Protein AF-A0A8K0UEK8-F1 (afdb_monomer_lite)

Foldseek 3Di:
DVPVVVVVVVVVLVVLVVVLLVVLVVVVVPPDDDDDDDDDPPCPVVVVVVVVVVVVVVVVVVVVLVVLLVVLVVQCVVPPVLPRDLVSLLSLLVQLFRPPHDPVSNLSSQVVVLVSLLSVVLVSNLVNLVVDDLVRVLSVLSVLLSCLLVLVCPRPDNPNQDLSSSVSNLVSNLVSLLSCLVVPVVSCCVRAPPLSLLSSLVSDCPPPCSVVDDPLRSLVVSVCLLQDPPVCPVVNDVSSVSSNLSNLLSDDLVSQQVNLVSVVVVVCVVCVVPDDDDPSVVSSPHSVVSVVVVVVVSVVSVPVVVVVVVVVVD

Structure (mmCIF, N/CA/C/O backbone):
data_AF-A0A8K0UEK8-F1
#
_entry.id   AF-A0A8K0UEK8-F1
#
loop_
_atom_site.group_PDB
_atom_site.id
_atom_site.type_symbol
_atom_site.label_atom_id
_atom_site.label_alt_id
_atom_site.label_comp_id
_atom_site.label_asym_id
_atom_site.label_entity_id
_atom_site.label_seq_id
_atom_site.pdbx_PDB_ins_code
_atom_site.Cartn_x
_atom_site.Cartn_y
_atom_site.Cartn_z
_atom_site.occupancy
_atom_site.B_iso_or_equiv
_atom_site.auth_seq_id
_atom_site.auth_comp_id
_atom_site.auth_asym_id
_atom_site.auth_atom_id
_atom_site.pdbx_PDB_model_num
ATOM 1 N N . MET A 1 1 ? 28.086 9.177 13.152 1.00 50.72 1 MET A N 1
ATOM 2 C CA . MET A 1 1 ? 27.002 10.172 12.987 1.00 50.72 1 MET A CA 1
ATOM 3 C C . MET A 1 1 ? 25.701 9.633 12.329 1.00 50.72 1 MET A C 1
ATOM 5 O O . MET A 1 1 ? 25.143 10.337 11.502 1.00 50.72 1 MET A O 1
ATOM 9 N N . PRO A 1 2 ? 25.141 8.454 12.688 1.00 61.50 2 PRO A N 1
ATOM 10 C CA . PRO A 1 2 ? 23.865 7.985 12.110 1.00 61.50 2 PRO A CA 1
ATOM 11 C C . PRO A 1 2 ? 22.582 8.326 12.909 1.00 61.50 2 PRO A C 1
ATOM 13 O O . PRO A 1 2 ? 21.490 8.154 12.376 1.00 61.50 2 PRO A O 1
ATOM 16 N N . SER A 1 3 ? 22.663 8.796 14.163 1.00 58.84 3 SER A N 1
ATOM 17 C CA . SER A 1 3 ? 21.478 8.987 15.030 1.00 58.84 3 SER A CA 1
ATOM 18 C C . SER A 1 3 ? 20.623 10.206 14.658 1.00 58.84 3 SER A C 1
ATOM 20 O O . SER A 1 3 ? 19.438 10.049 14.391 1.00 58.84 3 SER A O 1
ATOM 22 N N . GLN A 1 4 ? 21.218 11.395 14.510 1.00 60.69 4 GLN A N 1
ATOM 23 C CA . GLN A 1 4 ? 20.484 12.624 14.138 1.00 60.69 4 GLN A CA 1
ATOM 24 C C . GLN A 1 4 ? 19.750 12.525 12.788 1.00 60.69 4 GLN A C 1
ATOM 26 O O . GLN A 1 4 ? 18.710 13.151 12.573 1.00 60.69 4 GLN A O 1
ATOM 31 N N . GLN A 1 5 ? 20.274 11.720 11.862 1.00 55.75 5 GLN A N 1
ATOM 32 C CA . GLN A 1 5 ? 19.640 11.508 10.564 1.00 55.75 5 GLN A CA 1
ATOM 33 C C . GLN A 1 5 ? 18.467 10.524 10.647 1.00 55.75 5 GLN A C 1
ATOM 35 O O . GLN A 1 5 ? 17.599 10.553 9.784 1.00 55.75 5 GLN A O 1
ATOM 40 N N . ARG A 1 6 ? 18.417 9.650 11.659 1.00 57.50 6 ARG A N 1
ATOM 41 C CA . ARG A 1 6 ? 17.282 8.747 11.882 1.00 57.50 6 ARG A CA 1
ATOM 42 C C . ARG A 1 6 ? 16.099 9.497 12.490 1.00 57.50 6 ARG A C 1
ATOM 44 O O . ARG A 1 6 ? 14.977 9.312 12.031 1.00 57.50 6 ARG A O 1
ATOM 51 N N . ASP A 1 7 ? 16.365 10.398 13.429 1.00 63.06 7 ASP A N 1
ATOM 52 C CA . ASP A 1 7 ? 15.319 11.151 14.128 1.00 63.06 7 ASP A CA 1
ATOM 53 C C . ASP A 1 7 ? 14.592 12.128 13.188 1.00 63.06 7 ASP A C 1
ATOM 55 O O . ASP A 1 7 ? 13.368 12.209 13.193 1.00 63.06 7 ASP A O 1
ATOM 59 N N . SER A 1 8 ? 15.318 12.783 12.275 1.00 65.62 8 SER A N 1
ATOM 60 C CA . SER A 1 8 ? 14.700 13.640 11.247 1.00 65.62 8 SER A CA 1
ATOM 61 C C . SER A 1 8 ? 13.854 12.871 10.218 1.00 65.62 8 SER A C 1
ATOM 63 O O . SER A 1 8 ? 12.911 13.435 9.665 1.00 65.62 8 SER A O 1
ATOM 65 N N . ARG A 1 9 ? 14.135 11.579 9.975 1.00 60.03 9 ARG A N 1
ATOM 66 C CA . ARG A 1 9 ? 13.316 10.715 9.095 1.00 60.03 9 ARG A CA 1
ATOM 67 C C . ARG A 1 9 ? 11.974 10.386 9.726 1.00 60.03 9 ARG A C 1
ATOM 69 O O . ARG A 1 9 ? 10.956 10.467 9.049 1.00 60.03 9 ARG A O 1
ATOM 76 N N . ILE A 1 10 ? 11.996 10.011 11.003 1.00 62.19 10 ILE A N 1
ATOM 77 C CA . ILE A 1 10 ? 10.787 9.661 11.751 1.00 62.19 10 ILE A CA 1
ATOM 78 C C . ILE A 1 10 ? 9.858 10.877 11.792 1.00 62.19 10 ILE A C 1
ATOM 80 O O . ILE A 1 10 ? 8.696 10.751 11.430 1.00 62.19 10 ILE A O 1
ATOM 84 N N . LEU A 1 11 ? 10.403 12.068 12.060 1.00 65.44 11 LEU A N 1
ATOM 85 C CA . LEU A 1 11 ? 9.628 13.312 12.099 1.00 65.44 11 LEU A CA 1
ATOM 86 C C . LEU A 1 11 ? 8.955 13.666 10.758 1.00 65.44 11 LEU A C 1
ATOM 88 O O . LEU A 1 11 ? 7.790 14.052 10.742 1.00 65.44 11 LEU A O 1
ATOM 92 N N . ASN A 1 12 ? 9.643 13.502 9.621 1.00 71.38 12 ASN A N 1
ATOM 93 C CA . ASN A 1 12 ? 9.036 13.775 8.309 1.00 71.38 12 ASN A CA 1
ATOM 94 C C . ASN A 1 12 ? 7.928 12.772 7.944 1.00 71.38 12 ASN A C 1
ATOM 96 O O . ASN A 1 12 ? 6.958 13.132 7.281 1.00 71.38 12 ASN A O 1
ATOM 100 N N . LEU A 1 13 ? 8.070 11.512 8.360 1.00 66.94 13 LEU A N 1
ATOM 101 C CA . LEU A 1 13 ? 7.123 10.444 8.034 1.00 66.94 13 LEU A CA 1
ATOM 102 C C . LEU A 1 13 ? 5.905 10.446 8.967 1.00 66.94 13 LEU A C 1
ATOM 104 O O . LEU A 1 13 ? 4.787 10.219 8.510 1.00 66.94 13 LEU A O 1
ATOM 108 N N . GLU A 1 14 ? 6.092 10.783 10.244 1.00 72.62 14 GLU A N 1
ATOM 109 C CA . GLU A 1 14 ? 4.989 11.113 11.152 1.00 72.62 14 GLU A CA 1
ATOM 110 C C . GLU A 1 14 ? 4.191 12.312 10.626 1.00 72.62 14 GLU A C 1
ATOM 112 O O . GLU A 1 14 ? 2.961 12.293 10.664 1.00 72.62 14 GLU A O 1
ATOM 117 N N . GLY A 1 15 ? 4.869 13.307 10.041 1.00 79.38 15 GLY A N 1
ATOM 118 C CA . GLY A 1 15 ? 4.221 14.411 9.334 1.00 79.38 15 GLY A CA 1
ATOM 119 C C . GLY A 1 15 ? 3.349 13.952 8.161 1.00 79.38 15 GLY A C 1
ATOM 120 O O . GLY A 1 15 ? 2.239 14.449 8.004 1.00 79.38 15 GLY A O 1
ATOM 121 N N . LEU A 1 16 ? 3.797 12.965 7.377 1.00 76.50 16 LEU A N 1
ATOM 122 C CA . LEU A 1 16 ? 3.020 12.405 6.262 1.00 76.50 16 LEU A CA 1
ATOM 123 C C . LEU A 1 16 ? 1.775 11.648 6.743 1.00 76.50 16 LEU A C 1
ATOM 125 O O . LEU A 1 16 ? 0.693 11.851 6.200 1.00 76.50 16 LEU A O 1
ATOM 129 N N . LEU A 1 17 ? 1.904 10.811 7.779 1.00 76.62 17 LEU A N 1
ATOM 130 C CA . LEU A 1 17 ? 0.752 10.127 8.381 1.00 76.62 17 LEU A CA 1
ATOM 131 C C . LEU A 1 17 ? -0.240 11.123 8.998 1.00 76.62 17 LEU A C 1
ATOM 133 O O . LEU A 1 17 ? -1.450 10.937 8.890 1.00 76.62 17 LEU A O 1
ATOM 137 N N . THR A 1 18 ? 0.270 12.199 9.598 1.00 80.19 18 THR A N 1
ATOM 138 C CA . THR A 1 18 ? -0.559 13.286 10.133 1.00 80.19 18 THR A CA 1
ATOM 139 C C . THR A 1 18 ? -1.284 14.028 9.010 1.00 80.19 18 THR A C 1
ATOM 141 O O . THR A 1 18 ? -2.484 14.232 9.111 1.00 80.19 18 THR A O 1
ATOM 144 N N . ALA A 1 19 ? -0.617 14.328 7.893 1.00 80.56 19 ALA A N 1
ATOM 145 C CA . ALA A 1 19 ? -1.254 14.968 6.742 1.00 80.56 19 ALA A CA 1
ATOM 146 C C . ALA A 1 19 ? -2.366 14.101 6.124 1.00 80.56 19 ALA A C 1
ATOM 148 O O . ALA A 1 19 ? -3.426 14.613 5.782 1.00 80.56 19 ALA A O 1
ATOM 149 N N . ILE A 1 20 ? -2.167 12.777 6.032 1.00 77.44 20 ILE A N 1
ATOM 150 C CA . ILE A 1 20 ? -3.225 11.848 5.588 1.00 77.44 20 ILE A CA 1
ATOM 151 C C . ILE A 1 20 ? -4.428 11.907 6.535 1.00 77.44 20 ILE A C 1
ATOM 153 O O . ILE A 1 20 ? -5.574 11.867 6.085 1.00 77.44 20 ILE A O 1
ATOM 157 N N . LYS A 1 21 ? -4.172 11.991 7.844 1.00 75.25 21 LYS A N 1
ATOM 158 C CA . LYS A 1 21 ? -5.222 12.105 8.854 1.00 75.25 21 LYS A CA 1
ATOM 159 C C . LYS A 1 21 ? -5.985 13.422 8.721 1.00 75.25 21 LYS A C 1
ATOM 161 O O . LYS A 1 21 ? -7.210 13.386 8.701 1.00 75.25 21 LYS A O 1
ATOM 166 N N . ASP A 1 22 ? -5.282 14.537 8.568 1.00 79.56 22 ASP A N 1
ATOM 167 C CA . ASP A 1 22 ? -5.890 15.858 8.397 1.00 79.56 22 ASP A CA 1
ATOM 168 C C . ASP A 1 22 ? -6.746 15.920 7.116 1.00 79.56 22 ASP A C 1
ATOM 170 O O . ASP A 1 22 ? -7.873 16.417 7.147 1.00 79.56 22 ASP A O 1
ATOM 174 N N . ASP A 1 23 ? -6.268 15.337 6.008 1.00 76.50 23 ASP A N 1
ATOM 175 C CA . ASP A 1 23 ? -7.033 15.195 4.760 1.00 76.50 23 ASP A CA 1
ATOM 176 C C . ASP A 1 23 ? -8.319 14.376 4.976 1.00 76.50 23 ASP A C 1
ATOM 178 O O . ASP A 1 23 ? -9.399 14.758 4.519 1.00 76.50 23 ASP A O 1
ATOM 182 N N . ALA A 1 24 ? -8.222 13.247 5.684 1.00 71.81 24 ALA A N 1
ATOM 183 C CA . ALA A 1 24 ? -9.364 12.382 5.970 1.00 71.81 24 ALA A CA 1
ATOM 184 C C . ALA A 1 24 ? -10.390 13.055 6.894 1.00 71.81 24 ALA A C 1
ATOM 186 O O . ALA A 1 24 ? -11.595 12.929 6.675 1.00 71.81 24 ALA A O 1
ATOM 187 N N . GLU A 1 25 ? -9.930 13.794 7.905 1.00 71.69 25 GLU A N 1
ATOM 188 C CA . GLU A 1 25 ? -10.796 14.598 8.769 1.00 71.69 25 GLU A CA 1
ATOM 189 C C . GLU A 1 25 ? -11.487 15.707 7.960 1.00 71.69 25 GLU A C 1
ATOM 191 O O . GLU A 1 25 ? -12.696 15.898 8.094 1.00 71.69 25 GLU A O 1
ATOM 196 N N . GLY A 1 26 ? -10.774 16.364 7.038 1.00 63.47 26 GLY A N 1
ATOM 197 C CA . GLY A 1 26 ? -11.351 17.343 6.113 1.00 63.47 26 GLY A CA 1
ATOM 198 C C . GLY A 1 26 ? -12.442 16.762 5.206 1.00 63.47 26 GLY A C 1
ATOM 199 O O . GLY A 1 26 ? -13.475 17.400 4.993 1.00 63.47 26 GLY A O 1
ATOM 200 N N . LEU A 1 27 ? -12.256 15.530 4.726 1.00 60.56 27 LEU A N 1
ATOM 201 C CA . LEU A 1 27 ? -13.245 14.809 3.917 1.00 60.56 27 LEU A CA 1
ATOM 202 C C . LEU A 1 27 ? -14.446 14.331 4.752 1.00 60.56 27 LEU A C 1
ATOM 204 O O . LEU A 1 27 ? -15.580 14.379 4.280 1.00 60.56 27 LEU A O 1
ATOM 208 N N . SER A 1 28 ? -14.222 13.931 6.008 1.00 46.62 28 SER A N 1
ATOM 209 C CA . SER A 1 28 ? -15.273 13.464 6.921 1.00 46.62 28 SER A CA 1
ATOM 210 C C . SER A 1 28 ? -16.153 14.591 7.476 1.00 46.62 28 SER A C 1
ATOM 212 O O . SER A 1 28 ? -17.299 14.337 7.850 1.00 46.62 28 SER A O 1
ATOM 214 N N . ILE A 1 29 ? -15.650 15.827 7.561 1.00 48.50 29 ILE A N 1
ATOM 215 C CA . ILE A 1 29 ? -16.382 16.967 8.148 1.00 48.50 29 ILE A CA 1
ATOM 216 C C . ILE A 1 29 ? -17.416 17.562 7.173 1.00 48.50 29 ILE A C 1
ATOM 218 O O . ILE A 1 29 ? -18.344 18.251 7.604 1.00 48.50 29 ILE A O 1
ATOM 222 N N . SER A 1 30 ? -17.338 17.250 5.875 1.00 39.81 30 SER A N 1
ATOM 223 C CA . SER A 1 30 ? -18.255 17.811 4.871 1.00 39.81 30 SER A CA 1
ATOM 224 C C . SER A 1 30 ? -19.707 17.302 4.972 1.00 39.81 30 SER A C 1
ATOM 226 O O . SER A 1 30 ? -20.579 17.904 4.349 1.00 39.81 30 SER A O 1
ATOM 228 N N . ASP A 1 31 ? -20.000 16.282 5.791 1.00 42.22 31 ASP A N 1
ATOM 229 C CA . ASP A 1 31 ? -21.343 15.678 5.903 1.00 42.22 31 ASP A CA 1
ATOM 230 C C . ASP A 1 31 ? -22.101 15.974 7.212 1.00 42.22 31 ASP A C 1
ATOM 232 O O . ASP A 1 31 ? -23.201 15.464 7.431 1.00 42.22 31 ASP A O 1
ATOM 236 N N . THR A 1 32 ? -21.591 16.846 8.093 1.00 42.38 32 THR A N 1
ATOM 237 C CA . THR A 1 32 ? -22.318 17.235 9.324 1.00 42.38 32 THR A CA 1
ATOM 238 C C . THR A 1 32 ? -22.635 18.727 9.382 1.00 42.38 32 THR A C 1
ATOM 240 O O . THR A 1 32 ? -22.181 19.474 10.246 1.00 42.38 32 THR A O 1
ATOM 243 N N . ALA A 1 33 ? -23.502 19.181 8.479 1.00 48.69 33 ALA A N 1
ATOM 244 C CA . ALA A 1 33 ? -24.227 20.431 8.672 1.00 48.69 33 ALA A CA 1
ATOM 245 C C . ALA A 1 33 ? -25.288 20.257 9.776 1.00 48.69 33 ALA A C 1
ATOM 247 O O . ALA A 1 33 ? -26.233 19.491 9.583 1.00 48.69 33 ALA A O 1
ATOM 248 N N . LYS A 1 34 ? -25.131 20.967 10.910 1.00 42.00 34 LYS A N 1
ATOM 249 C CA . LYS A 1 34 ? -26.152 21.432 11.895 1.00 42.00 34 LYS A CA 1
ATOM 250 C C . LYS A 1 34 ? -25.440 21.764 13.217 1.00 42.00 34 LYS A C 1
ATOM 252 O O . LYS A 1 34 ? -24.520 21.069 13.605 1.00 42.00 34 LYS A O 1
ATOM 257 N N . SER A 1 35 ? -25.797 22.757 14.021 1.00 38.59 35 SER A N 1
ATOM 258 C CA . SER A 1 35 ? -26.942 23.659 14.078 1.00 38.59 35 SER A CA 1
ATOM 259 C C . SER A 1 35 ? -26.517 24.811 14.990 1.00 38.59 35 SER A C 1
ATOM 261 O O . SER A 1 35 ? -25.942 24.571 16.052 1.00 38.59 35 SER A O 1
ATOM 263 N N . GLY A 1 36 ? -26.807 26.054 14.608 1.00 50.28 36 GLY A N 1
ATOM 264 C CA . GLY A 1 36 ? -26.661 27.191 15.511 1.00 50.28 36 GLY A CA 1
ATOM 265 C C . GLY A 1 36 ? -27.579 27.031 16.724 1.00 50.28 36 GLY A C 1
ATOM 266 O O . GLY A 1 36 ? -28.741 26.652 16.579 1.00 50.28 36 GLY A O 1
ATOM 267 N N . THR A 1 37 ? -27.067 27.326 17.917 1.00 42.19 37 THR A N 1
ATOM 268 C CA . THR A 1 37 ? -27.897 27.497 19.113 1.00 42.19 37 THR A CA 1
ATOM 269 C C . THR A 1 37 ? -27.516 28.782 19.824 1.00 42.19 37 THR A C 1
ATOM 271 O O . THR A 1 37 ? -26.383 28.966 20.272 1.00 42.19 37 THR A O 1
ATOM 274 N N . THR A 1 38 ? -28.512 29.653 19.897 1.00 45.09 38 THR A N 1
ATOM 275 C CA . THR A 1 38 ? -28.603 30.880 20.675 1.00 45.09 38 THR A CA 1
ATOM 276 C C . THR A 1 38 ? -28.375 30.629 22.167 1.00 45.09 38 THR A C 1
ATOM 278 O O . THR A 1 38 ? -28.761 29.608 22.735 1.00 45.09 38 THR A O 1
ATOM 281 N N . VAL A 1 39 ? -27.691 31.582 22.795 1.00 40.28 39 VAL A N 1
ATOM 282 C CA . VAL A 1 39 ? -27.160 31.511 24.158 1.00 40.28 39 VAL A CA 1
ATOM 283 C C . VAL A 1 39 ? -28.272 31.809 25.170 1.00 40.28 39 VAL A C 1
ATOM 285 O O . VAL A 1 39 ? -28.779 32.925 25.217 1.00 40.28 39 VAL A O 1
ATOM 288 N N . GLY A 1 40 ? -28.639 30.823 25.995 1.00 40.38 40 GLY A N 1
ATOM 289 C CA . GLY A 1 40 ? -29.535 30.984 27.148 1.00 40.38 40 GLY A CA 1
ATOM 290 C C . GLY A 1 40 ? -28.880 30.489 28.443 1.00 40.38 40 GLY A C 1
ATOM 291 O O . GLY A 1 40 ? -28.325 29.385 28.483 1.00 40.38 40 GLY A O 1
ATOM 292 N N . LEU A 1 41 ? -28.933 31.307 29.503 1.00 44.56 41 LEU A N 1
ATOM 293 C CA . LEU A 1 41 ? -28.434 31.020 30.857 1.00 44.56 41 LEU A CA 1
ATOM 294 C C . LEU A 1 41 ? -29.279 29.930 31.555 1.00 44.56 41 LEU A C 1
ATOM 296 O O . LEU A 1 41 ? -30.076 30.192 32.444 1.00 44.56 41 LEU A O 1
ATOM 300 N N . GLY A 1 42 ? -29.103 28.685 31.129 1.00 44.34 42 GLY A N 1
ATOM 301 C CA . GLY A 1 42 ? -29.592 27.471 31.801 1.00 44.34 42 GLY A CA 1
ATOM 302 C C . GLY A 1 42 ? -28.732 26.239 31.482 1.00 44.34 42 GLY A C 1
ATOM 303 O O . GLY A 1 42 ? -29.072 25.111 31.820 1.00 44.34 42 GLY A O 1
ATOM 304 N N . THR A 1 43 ? -27.601 26.444 30.803 1.00 46.62 43 THR A N 1
ATOM 305 C CA . THR A 1 43 ? -26.879 25.430 30.019 1.00 46.62 43 THR A CA 1
ATOM 306 C C . THR A 1 43 ? -25.699 24.776 30.741 1.00 46.62 43 THR A C 1
ATOM 308 O O . THR A 1 43 ? -25.133 23.820 30.218 1.00 46.62 43 THR A O 1
ATOM 311 N N . LEU A 1 44 ? -25.325 25.222 31.944 1.00 44.34 44 LEU A N 1
ATOM 312 C CA . LEU A 1 44 ? -24.156 24.686 32.664 1.00 44.34 44 LEU A CA 1
ATOM 313 C C . LEU A 1 44 ? -24.383 23.275 33.242 1.00 44.34 44 LEU A C 1
ATOM 315 O O . LEU A 1 44 ? -23.500 22.430 33.135 1.00 44.34 44 LEU A O 1
ATOM 319 N N . SER A 1 45 ? -25.579 22.981 33.763 1.00 43.56 45 SER A N 1
ATOM 320 C CA . SER A 1 45 ? -25.942 21.641 34.268 1.00 43.56 45 SER A CA 1
ATOM 321 C C . SER A 1 45 ? -26.209 20.639 33.129 1.00 43.56 45 SER A C 1
ATOM 323 O O . SER A 1 45 ? -25.691 19.521 33.137 1.00 43.56 45 SER A O 1
ATOM 325 N N . GLY A 1 46 ? -26.920 21.072 32.079 1.00 39.09 46 GLY A N 1
ATOM 326 C CA . GLY A 1 46 ? -27.179 20.246 30.893 1.00 39.09 46 GLY A CA 1
ATOM 327 C C . GLY A 1 46 ? -25.909 19.883 30.115 1.00 39.09 46 GLY A C 1
ATOM 328 O O . GLY A 1 46 ? -25.795 18.767 29.615 1.00 39.09 46 GLY A O 1
ATOM 329 N N . ARG A 1 47 ? -24.909 20.779 30.072 1.00 49.16 47 ARG A N 1
ATOM 330 C CA . ARG A 1 47 ? -23.599 20.498 29.461 1.00 49.16 47 ARG A CA 1
ATOM 331 C C . ARG A 1 47 ? -22.778 19.485 30.253 1.00 49.16 47 ARG A C 1
ATOM 333 O O . ARG A 1 47 ? -22.104 18.672 29.633 1.00 49.16 47 ARG A O 1
ATOM 340 N N . ALA A 1 48 ? -22.852 19.490 31.584 1.00 48.97 48 ALA A N 1
ATOM 341 C CA . ALA A 1 48 ? -22.139 18.518 32.411 1.00 48.97 48 ALA A CA 1
ATOM 342 C C . ALA A 1 48 ? -22.717 17.099 32.260 1.00 48.97 48 ALA A C 1
ATOM 344 O O . ALA A 1 48 ? -21.955 16.157 32.066 1.00 48.97 48 ALA A O 1
ATOM 345 N N . LEU A 1 49 ? -24.048 16.942 32.258 1.00 45.72 49 LEU A N 1
ATOM 346 C CA . LEU A 1 49 ? -24.710 15.648 32.024 1.00 45.72 49 LEU A CA 1
ATOM 347 C C . LEU A 1 49 ? -24.533 15.140 30.585 1.00 45.72 49 LEU A C 1
ATOM 349 O O . LEU A 1 49 ? -24.271 13.955 30.389 1.00 45.72 49 LEU A O 1
ATOM 353 N N . ALA A 1 50 ? -24.600 16.022 29.583 1.00 49.28 50 ALA A N 1
ATOM 354 C CA . ALA A 1 50 ? -24.309 15.660 28.195 1.00 49.28 50 ALA A CA 1
ATOM 355 C C . ALA A 1 50 ? -22.835 15.260 27.998 1.00 49.28 50 ALA A C 1
ATOM 357 O O . ALA A 1 50 ? -22.547 14.286 27.302 1.00 49.28 50 ALA A O 1
ATOM 358 N N . ALA A 1 51 ? -21.899 15.956 28.654 1.00 50.19 51 ALA A N 1
ATOM 359 C CA . ALA A 1 51 ? -20.483 15.597 28.637 1.00 50.19 51 ALA A CA 1
ATOM 360 C C . ALA A 1 51 ? -20.228 14.250 29.332 1.00 50.19 51 ALA A C 1
ATOM 362 O O . ALA A 1 51 ? -19.476 13.428 28.812 1.00 50.19 51 ALA A O 1
ATOM 363 N N . PHE A 1 52 ? -20.893 13.979 30.459 1.00 47.16 52 PHE A N 1
ATOM 364 C CA . PHE A 1 52 ? -20.779 12.697 31.159 1.00 47.16 52 PHE A CA 1
ATOM 365 C C . PHE A 1 52 ? -21.388 11.541 30.352 1.00 47.16 52 PHE A C 1
ATOM 367 O O . PHE A 1 52 ? -20.789 10.470 30.271 1.00 47.16 52 PHE A O 1
ATOM 374 N N . GLY A 1 53 ? -22.530 11.770 29.693 1.00 44.44 53 GLY A N 1
ATOM 375 C CA . GLY A 1 53 ? -23.140 10.814 28.766 1.00 44.44 53 GLY A CA 1
ATOM 376 C C . GLY A 1 53 ? -22.226 10.495 27.582 1.00 44.44 53 GLY A C 1
ATOM 377 O O . GLY A 1 53 ? -22.027 9.326 27.264 1.00 44.44 53 GLY A O 1
ATOM 378 N N . GLY A 1 54 ? -21.586 11.513 26.998 1.00 54.91 54 GLY A N 1
ATOM 379 C CA . GLY A 1 54 ? -20.594 11.335 25.937 1.00 54.91 54 GLY A CA 1
ATOM 380 C C . GLY A 1 54 ? -19.355 10.550 26.384 1.00 54.91 54 GLY A C 1
ATOM 381 O O . GLY A 1 54 ? -18.856 9.719 25.631 1.00 54.91 54 GLY A O 1
ATOM 382 N N . ILE A 1 55 ? -18.875 10.754 27.615 1.00 59.19 55 ILE A N 1
ATOM 383 C CA . ILE A 1 55 ? -17.734 10.007 28.174 1.00 59.19 55 ILE A CA 1
ATOM 384 C C . ILE A 1 55 ? -18.112 8.550 28.471 1.00 59.19 55 ILE A C 1
ATOM 386 O O . ILE A 1 55 ? -17.339 7.648 28.153 1.00 59.19 55 ILE A O 1
ATOM 390 N N . ALA A 1 56 ? -19.293 8.301 29.042 1.00 49.97 56 ALA A N 1
ATOM 391 C CA . ALA A 1 56 ? -19.760 6.949 29.338 1.00 49.97 56 ALA A CA 1
ATOM 392 C C . ALA A 1 56 ? -20.015 6.135 28.057 1.00 49.97 56 ALA A C 1
ATOM 394 O O . ALA A 1 56 ? -19.544 5.002 27.960 1.00 49.97 56 ALA A O 1
ATOM 395 N N . LEU A 1 57 ? -20.673 6.729 27.052 1.00 56.03 57 LEU A N 1
ATOM 396 C CA . LEU A 1 57 ? -20.893 6.108 25.738 1.00 56.03 57 LEU A CA 1
ATOM 397 C C . LEU A 1 57 ? -19.565 5.766 25.054 1.00 56.03 57 LEU A C 1
ATOM 399 O O . LEU A 1 57 ? -19.338 4.608 24.708 1.00 56.03 57 LEU A O 1
ATOM 403 N N . ARG A 1 58 ? -18.628 6.723 24.996 1.00 64.19 58 ARG A N 1
ATOM 404 C CA . ARG A 1 58 ? -17.277 6.479 24.463 1.00 64.19 58 ARG A CA 1
ATOM 405 C C . ARG A 1 58 ? -16.509 5.432 25.271 1.00 64.19 58 ARG A C 1
ATOM 407 O O . ARG A 1 58 ? -15.680 4.710 24.722 1.00 64.19 58 ARG A O 1
ATOM 414 N N . GLY A 1 59 ? -16.748 5.339 26.579 1.00 65.38 59 GLY A N 1
ATOM 415 C CA . GLY A 1 59 ? -16.152 4.326 27.447 1.00 65.38 59 GLY A CA 1
ATOM 416 C C . GLY A 1 59 ? -16.615 2.912 27.093 1.00 65.38 59 GLY A C 1
ATOM 417 O O . GLY A 1 59 ? -15.785 2.021 26.915 1.00 65.38 59 GLY A O 1
ATOM 418 N N . VAL A 1 60 ? -17.927 2.717 26.938 1.00 69.12 60 VAL A N 1
ATOM 419 C CA . VAL A 1 60 ? -18.524 1.416 26.592 1.00 69.12 60 VAL A CA 1
ATOM 420 C C . VAL A 1 60 ? -18.168 1.002 25.162 1.00 69.12 60 VAL A C 1
ATOM 422 O O . VAL A 1 60 ? -17.768 -0.144 24.945 1.00 69.12 60 VAL A O 1
ATOM 425 N N . GLU A 1 61 ? -18.215 1.931 24.203 1.00 73.44 61 GLU A N 1
ATOM 426 C CA . GLU A 1 61 ? -17.785 1.692 22.818 1.00 73.44 61 GLU A CA 1
ATOM 427 C C . GLU A 1 61 ? -16.328 1.225 22.759 1.00 73.44 61 GLU A C 1
ATOM 429 O O . GLU A 1 61 ? -16.019 0.213 22.127 1.00 73.44 61 GLU A O 1
ATOM 434 N N . ASN A 1 62 ? -15.434 1.881 23.504 1.00 82.19 62 ASN A N 1
ATOM 435 C CA . ASN A 1 62 ? -14.028 1.489 23.567 1.00 82.19 62 ASN A CA 1
ATOM 436 C C . ASN A 1 62 ? -13.820 0.076 24.129 1.00 82.19 62 ASN A C 1
ATOM 438 O O . ASN A 1 62 ? -12.909 -0.629 23.686 1.00 82.19 62 ASN A O 1
ATOM 442 N N . VAL A 1 63 ? -14.628 -0.358 25.101 1.00 86.50 63 VAL A N 1
ATOM 443 C CA . VAL A 1 63 ? -14.553 -1.729 25.630 1.00 86.50 63 VAL A CA 1
ATOM 444 C C . VAL A 1 63 ? -15.017 -2.728 24.575 1.00 86.50 63 VAL A C 1
ATOM 446 O O . VAL A 1 63 ? -14.303 -3.698 24.319 1.00 86.50 63 VAL A O 1
ATOM 449 N N . ASN A 1 64 ? -16.153 -2.474 23.922 1.00 89.00 64 ASN A N 1
ATOM 450 C CA . ASN A 1 64 ? -16.679 -3.367 22.892 1.00 89.00 64 ASN A CA 1
ATOM 451 C C . ASN A 1 64 ? -15.703 -3.511 21.709 1.00 89.00 64 ASN A C 1
ATOM 453 O O . ASN A 1 64 ? -15.361 -4.623 21.313 1.00 89.00 64 ASN A O 1
ATOM 457 N N . ILE A 1 65 ? -15.138 -2.400 21.226 1.00 91.75 65 ILE A N 1
ATOM 458 C CA . ILE A 1 65 ? -14.132 -2.398 20.153 1.00 91.75 65 ILE A CA 1
ATOM 459 C C . ILE A 1 65 ? -12.889 -3.210 20.548 1.00 91.75 65 ILE A C 1
ATOM 461 O O . ILE A 1 65 ? -12.362 -3.993 19.755 1.00 91.75 65 ILE A O 1
ATOM 465 N N . ARG A 1 66 ? -12.417 -3.076 21.795 1.00 90.75 66 ARG A N 1
ATOM 466 C CA . ARG A 1 66 ? -11.279 -3.865 22.296 1.00 90.75 66 ARG A CA 1
ATOM 467 C C . ARG A 1 66 ? -11.598 -5.356 22.370 1.00 90.75 66 ARG A C 1
ATOM 469 O O . ARG A 1 66 ? -10.716 -6.166 22.082 1.00 90.75 66 ARG A O 1
ATOM 476 N N . LEU A 1 67 ? -12.821 -5.722 22.752 1.00 93.06 67 LEU A N 1
ATOM 477 C CA . LEU A 1 67 ? -13.275 -7.112 22.750 1.00 93.06 67 LEU A CA 1
ATOM 478 C C . LEU A 1 67 ? -13.373 -7.662 21.321 1.00 93.06 67 LEU A C 1
ATOM 480 O O . LEU A 1 67 ? -12.890 -8.769 21.085 1.00 93.06 67 LEU A O 1
ATOM 484 N N . ARG A 1 68 ? -13.884 -6.877 20.361 1.00 94.81 68 ARG A N 1
ATOM 485 C CA . ARG A 1 68 ? -13.921 -7.238 18.931 1.00 94.81 68 ARG A CA 1
ATOM 486 C C . ARG A 1 68 ? -12.513 -7.483 18.386 1.00 94.81 68 ARG A C 1
ATOM 488 O O . ARG A 1 68 ? -12.254 -8.569 17.881 1.00 94.81 68 ARG A O 1
ATOM 495 N N . LEU A 1 69 ? -11.562 -6.567 18.607 1.00 94.19 69 LEU A N 1
ATOM 496 C CA . LEU A 1 69 ? -10.150 -6.766 18.229 1.00 94.19 69 LEU A CA 1
ATOM 497 C C . LEU A 1 69 ? -9.534 -8.017 18.867 1.00 94.19 69 LEU A C 1
ATOM 499 O O . LEU A 1 69 ? -8.763 -8.727 18.225 1.00 94.19 69 LEU A O 1
ATOM 503 N N . ARG A 1 70 ? -9.859 -8.301 20.134 1.00 94.56 70 ARG A N 1
ATOM 504 C CA . ARG A 1 70 ? -9.373 -9.504 20.823 1.00 94.56 70 ARG A CA 1
ATOM 505 C C . ARG A 1 70 ? -9.957 -10.777 20.217 1.00 94.56 70 ARG A C 1
ATOM 507 O O . ARG A 1 70 ? -9.227 -11.754 20.076 1.00 94.56 70 ARG A O 1
ATOM 514 N N . SER A 1 71 ? -11.239 -10.755 19.859 1.00 96.44 71 SER A N 1
ATOM 515 C CA . SER A 1 71 ? -11.912 -11.853 19.166 1.00 96.44 71 SER A CA 1
ATOM 516 C C . SER A 1 71 ? -11.283 -12.101 17.795 1.00 96.44 71 SER A C 1
ATOM 518 O O . SER A 1 71 ? -10.875 -13.226 17.524 1.00 96.44 71 SER A O 1
ATOM 520 N N . ILE A 1 72 ? -11.092 -11.051 16.987 1.00 95.81 72 ILE A N 1
ATOM 521 C CA . ILE A 1 72 ? -10.411 -11.126 15.685 1.00 95.81 72 ILE A CA 1
ATOM 522 C C . ILE A 1 72 ? -9.014 -11.728 15.857 1.00 95.81 72 ILE A C 1
ATOM 524 O O . ILE A 1 72 ? -8.693 -12.731 15.230 1.00 95.81 72 ILE A O 1
ATOM 528 N N . ALA A 1 73 ? -8.204 -11.187 16.772 1.00 94.56 73 ALA A N 1
ATOM 529 C CA . ALA A 1 73 ? -6.860 -11.701 17.029 1.00 94.56 73 ALA A CA 1
ATOM 530 C C . ALA A 1 73 ? -6.860 -13.171 17.491 1.00 94.56 73 ALA A C 1
ATOM 532 O O . ALA A 1 73 ? -5.936 -13.913 17.170 1.00 94.56 73 ALA A O 1
ATOM 533 N N . SER A 1 74 ? -7.876 -13.603 18.245 1.00 94.88 74 SER A N 1
ATOM 534 C CA . SER A 1 74 ? -8.041 -15.006 18.643 1.00 94.88 74 SER A CA 1
ATOM 535 C C . SER A 1 74 ? -8.383 -15.896 17.449 1.00 94.88 74 SER A C 1
ATOM 537 O O . SER A 1 74 ? -7.791 -16.959 17.308 1.00 94.88 74 SER A O 1
ATOM 539 N N . GLN A 1 75 ? -9.298 -15.460 16.582 1.00 93.62 75 GLN A N 1
ATOM 540 C CA . GLN A 1 75 ? -9.687 -16.202 15.381 1.00 93.62 75 GLN A CA 1
ATOM 541 C C . GLN A 1 75 ? -8.513 -16.322 14.403 1.00 93.62 75 GLN A C 1
ATOM 543 O O . GLN A 1 75 ? -8.235 -17.407 13.904 1.00 93.62 75 GLN A O 1
ATOM 548 N N . MET A 1 76 ? -7.739 -15.250 14.213 1.00 91.81 76 MET A N 1
ATOM 549 C CA . MET A 1 76 ? -6.522 -15.289 13.394 1.00 91.81 76 MET A CA 1
ATOM 550 C C . MET A 1 76 ? -5.496 -16.306 13.907 1.00 91.81 76 MET A C 1
ATOM 552 O O . MET A 1 76 ? -4.841 -16.959 13.106 1.00 91.81 76 MET A O 1
ATOM 556 N N . LYS A 1 77 ? -5.370 -16.469 15.232 1.00 90.56 77 LYS A N 1
ATOM 557 C CA . LYS A 1 77 ? -4.482 -17.478 15.833 1.00 90.56 77 LYS A CA 1
ATOM 558 C C . LYS A 1 77 ? -4.993 -18.909 15.684 1.00 90.56 77 LYS A C 1
ATOM 560 O O . LYS A 1 77 ? -4.190 -19.826 15.690 1.00 90.56 77 LYS A O 1
ATOM 565 N N . GLN A 1 78 ? -6.307 -19.105 15.612 1.00 90.31 78 GLN A N 1
ATOM 566 C CA . GLN A 1 78 ? -6.907 -20.432 15.439 1.00 90.31 78 GLN A CA 1
ATOM 567 C C . GLN A 1 78 ? -6.786 -20.935 13.996 1.00 90.31 78 GLN A C 1
ATOM 569 O O . GLN A 1 78 ? -6.746 -22.140 13.772 1.00 90.31 78 GLN A O 1
ATOM 574 N N . HIS A 1 79 ? -6.706 -20.023 13.027 1.00 85.75 79 HIS A N 1
ATOM 575 C CA . HIS A 1 79 ? -6.548 -20.340 11.612 1.00 85.75 79 HIS A CA 1
ATOM 576 C C . HIS A 1 79 ? -5.073 -20.281 11.188 1.00 85.75 79 HIS A C 1
ATOM 578 O O . HIS A 1 79 ? -4.697 -19.453 10.358 1.00 85.75 79 HIS A O 1
ATOM 584 N N . GLU A 1 80 ? -4.240 -21.170 11.743 1.00 73.94 80 GLU A N 1
ATOM 585 C CA . GLU A 1 80 ? -2.821 -21.298 11.352 1.00 73.94 80 GLU A CA 1
ATOM 586 C C . GLU A 1 80 ? -2.655 -21.640 9.862 1.00 73.94 80 GLU A C 1
ATOM 588 O O . GLU A 1 80 ? -1.703 -21.188 9.228 1.00 73.94 80 GLU A O 1
ATOM 593 N N . ASP A 1 81 ? -3.645 -22.316 9.269 1.00 78.69 81 ASP A N 1
ATOM 594 C CA . ASP A 1 81 ? -3.705 -22.637 7.835 1.00 78.69 81 ASP A CA 1
ATOM 595 C C . ASP A 1 81 ? -3.945 -21.402 6.939 1.00 78.69 81 ASP A C 1
ATOM 597 O O . ASP A 1 81 ? -4.144 -21.516 5.730 1.00 78.69 81 ASP A O 1
ATOM 601 N N . GLY A 1 82 ? -4.018 -20.203 7.525 1.00 77.69 82 GLY A N 1
ATOM 602 C CA . GLY A 1 82 ? -4.256 -18.946 6.818 1.00 77.69 82 GLY A CA 1
ATOM 603 C C . GLY A 1 82 ? -5.703 -18.749 6.361 1.00 77.69 82 GLY A C 1
ATOM 604 O O . GLY A 1 82 ? -6.057 -17.671 5.885 1.00 77.69 82 GLY A O 1
ATOM 605 N N . ASN A 1 83 ? -6.595 -19.730 6.535 1.00 88.50 83 ASN A N 1
ATOM 606 C CA . ASN A 1 83 ? -7.972 -19.612 6.060 1.00 88.50 83 ASN A CA 1
ATOM 607 C C . ASN A 1 83 ? -8.891 -18.816 7.005 1.00 88.50 83 ASN A C 1
ATOM 609 O O . ASN A 1 83 ? -9.871 -19.327 7.539 1.00 88.50 83 ASN A O 1
ATOM 613 N N . ILE A 1 84 ? -8.575 -17.538 7.198 1.00 93.56 84 ILE A N 1
ATOM 614 C CA . ILE A 1 84 ? -9.366 -16.627 8.028 1.00 93.56 84 ILE A CA 1
ATOM 615 C C . ILE A 1 84 ? -10.688 -16.292 7.311 1.00 93.56 84 ILE A C 1
ATOM 617 O O . ILE A 1 84 ? -10.645 -15.955 6.121 1.00 93.56 84 ILE A O 1
ATOM 621 N N . PRO A 1 85 ? -11.851 -16.375 7.987 1.00 95.25 85 PRO A N 1
ATOM 622 C CA . PRO A 1 85 ? -13.142 -16.071 7.376 1.00 95.25 85 PRO A CA 1
ATOM 623 C C . PRO A 1 85 ? -13.229 -14.627 6.870 1.00 95.25 85 PRO A C 1
ATOM 625 O O . PRO A 1 85 ? -12.797 -13.698 7.552 1.00 95.25 85 PRO A O 1
ATOM 628 N N . MET A 1 86 ? -13.858 -14.420 5.710 1.00 96.00 86 MET A N 1
ATOM 629 C CA . MET A 1 86 ? -14.000 -13.086 5.107 1.00 96.00 86 MET A CA 1
ATOM 630 C C . MET A 1 86 ? -14.649 -12.040 6.036 1.00 96.00 86 MET A C 1
ATOM 632 O O . MET A 1 86 ? -14.128 -10.929 6.105 1.00 96.00 86 MET A O 1
ATOM 636 N N . PRO A 1 87 ? -15.701 -12.360 6.825 1.00 96.50 87 PRO A N 1
ATOM 637 C CA . PRO A 1 87 ? -16.276 -11.393 7.762 1.00 96.50 87 PRO A CA 1
ATOM 638 C C . PRO A 1 87 ? -15.275 -10.889 8.809 1.00 96.50 87 PRO A C 1
ATOM 640 O O . PRO A 1 87 ? -15.335 -9.736 9.211 1.00 96.50 87 PRO A O 1
ATOM 643 N N . VAL A 1 88 ? -14.311 -11.722 9.216 1.00 96.62 88 VAL A N 1
ATOM 644 C CA . VAL A 1 88 ? -13.261 -11.335 10.172 1.00 96.62 88 VAL A CA 1
ATOM 645 C C . VAL A 1 88 ? -12.289 -10.340 9.538 1.00 96.62 88 VAL A C 1
ATOM 647 O O . VAL A 1 88 ? -11.851 -9.402 10.200 1.00 96.62 88 VAL A O 1
ATOM 650 N N . VAL A 1 89 ? -11.963 -10.528 8.255 1.00 97.06 89 VAL A N 1
ATOM 651 C CA . VAL A 1 89 ? -11.120 -9.599 7.487 1.00 97.06 89 VAL A CA 1
ATOM 652 C C . VAL A 1 89 ? -11.850 -8.272 7.271 1.00 97.06 89 VAL A C 1
ATOM 654 O O . VAL A 1 89 ? -11.257 -7.217 7.480 1.00 97.06 89 VAL A O 1
ATOM 657 N N . ALA A 1 90 ? -13.140 -8.316 6.929 1.00 97.12 90 ALA A N 1
ATOM 658 C CA . ALA A 1 90 ? -13.973 -7.127 6.774 1.00 97.12 90 ALA A CA 1
ATOM 659 C C . ALA A 1 90 ? -14.080 -6.323 8.075 1.00 97.12 90 ALA A C 1
ATOM 661 O O . ALA A 1 90 ? -13.795 -5.127 8.078 1.00 97.12 90 ALA A O 1
ATOM 662 N N . ASP A 1 91 ? -14.378 -6.997 9.187 1.00 96.62 91 ASP A N 1
ATOM 663 C CA . ASP A 1 91 ? -14.389 -6.410 10.527 1.00 96.62 91 ASP A CA 1
ATOM 664 C C . ASP A 1 91 ? -13.050 -5.749 10.875 1.00 96.62 91 ASP A C 1
ATOM 666 O O . ASP A 1 91 ? -13.003 -4.663 11.453 1.00 96.62 91 ASP A O 1
ATOM 670 N N . LEU A 1 92 ? -11.940 -6.406 10.538 1.00 97.12 92 LEU A N 1
ATOM 671 C CA . LEU A 1 92 ? -10.609 -5.883 10.813 1.00 97.12 92 LEU A CA 1
ATOM 672 C C . LEU A 1 92 ? -10.297 -4.628 9.987 1.00 97.12 92 LEU A C 1
ATOM 674 O O . LEU A 1 92 ? -9.742 -3.667 10.521 1.00 97.12 92 LEU A O 1
ATOM 678 N N . LEU A 1 93 ? -10.642 -4.638 8.700 1.00 97.00 93 LEU A N 1
ATOM 679 C CA . LEU A 1 93 ? -10.425 -3.505 7.805 1.00 97.00 93 LEU A CA 1
ATOM 680 C C . LEU A 1 93 ? -11.370 -2.335 8.121 1.00 97.00 93 LEU A C 1
ATOM 682 O O . LEU A 1 93 ? -10.982 -1.181 7.970 1.00 97.00 93 LEU A O 1
ATOM 686 N N . GLU A 1 94 ? -12.572 -2.593 8.632 1.00 95.62 94 GLU A N 1
ATOM 687 C CA . GLU A 1 94 ? -13.434 -1.544 9.182 1.00 95.62 94 GLU A CA 1
ATOM 688 C C . GLU A 1 94 ? -12.703 -0.813 10.319 1.00 95.62 94 GLU A C 1
ATOM 690 O O . GLU A 1 94 ? -12.549 0.404 10.276 1.00 95.62 94 GLU A O 1
ATOM 695 N N . LEU A 1 95 ? -12.138 -1.559 11.275 1.00 95.69 95 LEU A N 1
ATOM 696 C CA . LEU A 1 95 ? -11.461 -1.014 12.459 1.00 95.69 95 LEU A CA 1
ATOM 697 C C . LEU A 1 95 ? -10.201 -0.183 12.162 1.00 95.69 95 LEU A C 1
ATOM 699 O O . LEU A 1 95 ? -9.742 0.537 13.056 1.00 95.69 95 LEU A O 1
ATOM 703 N N . GLN A 1 96 ? -9.627 -0.265 10.954 1.00 95.31 96 GLN A N 1
ATOM 704 C CA . GLN A 1 96 ? -8.523 0.622 10.569 1.00 95.31 96 GLN A CA 1
ATOM 705 C C . GLN A 1 96 ? -8.985 1.994 10.066 1.00 95.31 96 GLN A C 1
ATOM 707 O O . GLN A 1 96 ? -8.178 2.925 10.112 1.00 95.31 96 GLN A O 1
ATOM 712 N N . ARG A 1 97 ? -10.249 2.150 9.635 1.00 92.19 97 ARG A N 1
ATOM 713 C CA . ARG A 1 97 ? -10.725 3.343 8.914 1.00 92.19 97 ARG A CA 1
ATOM 714 C C . ARG A 1 97 ? -10.399 4.643 9.650 1.00 92.19 97 ARG A C 1
ATOM 716 O O . ARG A 1 97 ? -10.676 4.799 10.845 1.00 92.19 97 ARG A O 1
ATOM 723 N N . VAL A 1 98 ? -9.794 5.577 8.916 1.00 87.50 98 VAL A N 1
ATOM 724 C CA . VAL A 1 98 ? -9.428 6.910 9.414 1.00 87.50 98 VAL A CA 1
ATOM 725 C C . VAL A 1 98 ? -10.693 7.671 9.827 1.00 87.50 98 VAL A C 1
ATOM 727 O O . VAL A 1 98 ? -11.731 7.552 9.185 1.00 87.50 98 VAL A O 1
ATOM 730 N N . GLY A 1 99 ? -10.628 8.418 10.931 1.00 84.38 99 GLY A N 1
ATOM 731 C CA . GLY A 1 99 ? -11.740 9.239 11.431 1.00 84.38 99 GLY A CA 1
ATOM 732 C C . GLY A 1 99 ? -12.828 8.483 12.210 1.00 84.38 99 GLY A C 1
ATOM 733 O O . GLY A 1 99 ? -13.494 9.091 13.045 1.00 84.38 99 GLY A O 1
ATOM 734 N N . LEU A 1 100 ? -12.976 7.165 12.023 1.00 86.56 100 LEU A N 1
ATOM 735 C CA . LEU A 1 100 ? -14.002 6.371 12.722 1.00 86.56 100 LEU A CA 1
ATOM 736 C C . LEU A 1 100 ? -13.550 5.841 14.086 1.00 86.56 100 LEU A C 1
ATOM 738 O O . LEU A 1 100 ? -14.354 5.713 15.010 1.00 86.56 100 LEU A O 1
ATOM 742 N N . TYR A 1 101 ? -12.261 5.533 14.231 1.00 90.06 101 TYR A N 1
ATOM 743 C CA . TYR A 1 101 ? -11.718 4.910 15.436 1.00 90.06 101 TYR A CA 1
ATOM 744 C C . TYR A 1 101 ? -10.518 5.679 15.983 1.00 90.06 101 TYR A C 1
ATOM 746 O O . TYR A 1 101 ? -9.781 6.331 15.250 1.00 90.06 101 TYR A O 1
ATOM 754 N N . SER A 1 102 ? -10.284 5.565 17.295 1.00 89.56 102 SER A N 1
ATOM 755 C CA . SER A 1 102 ? -9.086 6.144 17.920 1.00 89.56 102 SER A CA 1
ATOM 756 C C . SER A 1 102 ? -7.798 5.559 17.329 1.00 89.56 102 SER A C 1
ATOM 758 O O . SER A 1 102 ? -7.750 4.366 17.016 1.00 89.56 102 SER A O 1
ATOM 760 N N . ASP A 1 103 ? -6.723 6.349 17.286 1.00 88.31 103 ASP A N 1
ATOM 761 C CA . ASP A 1 103 ? -5.418 5.909 16.766 1.00 88.31 103 ASP A CA 1
ATOM 762 C C . ASP A 1 103 ? -4.932 4.617 17.446 1.00 88.31 103 ASP A C 1
ATOM 764 O O . ASP A 1 103 ? -4.392 3.726 16.801 1.00 88.31 103 ASP A O 1
ATOM 768 N N . ALA A 1 104 ? -5.206 4.443 18.743 1.00 89.31 104 ALA A N 1
ATOM 769 C CA . ALA A 1 104 ? -4.854 3.227 19.477 1.00 89.31 104 ALA A CA 1
ATOM 770 C C . ALA A 1 104 ? -5.579 1.961 18.973 1.00 89.31 104 ALA A C 1
ATOM 772 O O . ALA A 1 104 ? -5.028 0.862 19.067 1.00 89.31 104 ALA A O 1
ATOM 773 N N . VAL A 1 105 ? -6.816 2.087 18.483 1.00 92.75 105 VAL A N 1
ATOM 774 C CA . VAL A 1 105 ? -7.580 0.987 17.868 1.00 92.75 105 VAL A CA 1
ATOM 775 C C . VAL A 1 105 ? -7.060 0.729 16.462 1.00 92.75 105 VAL A C 1
ATOM 777 O O . VAL A 1 105 ? -6.717 -0.410 16.152 1.00 92.75 105 VAL A O 1
ATOM 780 N N . ARG A 1 106 ? -6.924 1.788 15.660 1.00 93.75 106 ARG A N 1
ATOM 781 C CA . ARG A 1 106 ? -6.449 1.714 14.274 1.00 93.75 106 ARG A CA 1
ATOM 782 C C . ARG A 1 106 ? -5.057 1.099 14.190 1.00 93.75 106 ARG A C 1
ATOM 784 O O . ARG A 1 106 ? -4.836 0.173 13.422 1.00 93.75 106 ARG A O 1
ATOM 791 N N . ASN A 1 107 ? -4.154 1.505 15.078 1.00 91.62 107 ASN A N 1
ATOM 792 C CA . ASN A 1 107 ? -2.813 0.937 15.188 1.00 91.62 107 ASN A CA 1
ATOM 793 C C . ASN A 1 107 ? -2.837 -0.565 15.499 1.00 91.62 107 ASN A C 1
ATOM 795 O O . ASN A 1 107 ? -2.055 -1.334 14.945 1.00 91.62 107 ASN A O 1
ATOM 799 N N . LYS A 1 108 ? -3.750 -1.018 16.366 1.00 92.94 108 LYS A N 1
ATOM 800 C CA . LYS A 1 108 ? -3.919 -2.452 16.641 1.00 92.94 108 LYS A CA 1
ATOM 801 C C . LYS A 1 108 ? -4.507 -3.199 15.447 1.00 92.94 108 LYS A C 1
ATOM 803 O O . LYS A 1 108 ? -4.095 -4.331 15.210 1.00 92.94 108 LYS A O 1
ATOM 808 N N . ALA A 1 109 ? -5.437 -2.586 14.717 1.00 95.31 109 ALA A N 1
ATOM 809 C CA . ALA A 1 109 ? -5.980 -3.156 13.490 1.00 95.31 109 ALA A CA 1
ATOM 810 C C . ALA A 1 109 ? -4.879 -3.302 12.427 1.00 95.31 109 ALA A C 1
ATOM 812 O O . ALA A 1 109 ? -4.674 -4.397 11.912 1.00 95.31 109 ALA A O 1
ATOM 813 N N . TRP A 1 110 ? -4.078 -2.258 12.202 1.00 95.06 110 TRP A N 1
ATOM 814 C CA . TRP A 1 110 ? -2.934 -2.290 11.289 1.00 95.06 110 TRP A CA 1
ATOM 815 C C . TRP A 1 110 ? -1.919 -3.375 11.639 1.00 95.06 110 TRP A C 1
ATOM 817 O O . TRP A 1 110 ? -1.477 -4.099 10.752 1.00 95.06 110 TRP A O 1
ATOM 827 N N . VAL A 1 111 ? -1.612 -3.574 12.924 1.00 92.94 111 VAL A N 1
ATOM 828 C CA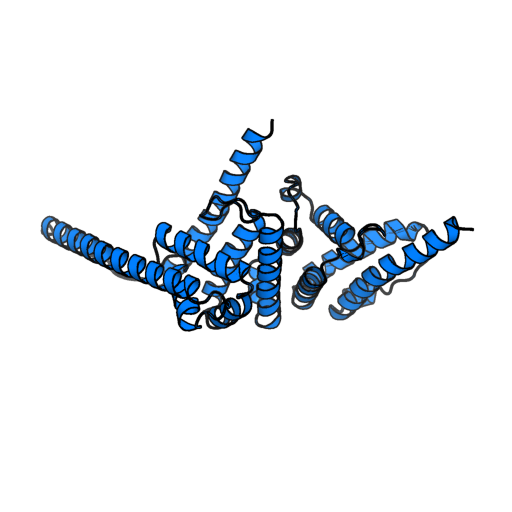 . VAL A 1 111 ? -0.757 -4.692 13.356 1.00 92.94 111 VAL A CA 1
ATOM 829 C C . VAL A 1 111 ? -1.305 -6.038 12.877 1.00 92.94 111 VAL A C 1
ATOM 831 O O . VAL A 1 111 ? -0.535 -6.859 12.396 1.00 92.94 111 VAL A O 1
ATOM 834 N N . LEU A 1 112 ? -2.615 -6.271 12.975 1.00 94.25 112 LEU A N 1
ATOM 835 C CA . LEU A 1 112 ? -3.230 -7.520 12.518 1.00 94.25 112 LEU A CA 1
ATOM 836 C C . LEU A 1 112 ? -3.300 -7.609 10.984 1.00 94.25 112 LEU A C 1
ATOM 838 O O . LEU A 1 112 ? -3.053 -8.677 10.433 1.00 94.25 112 LEU A O 1
ATOM 842 N N . ILE A 1 113 ? -3.565 -6.501 10.284 1.00 95.50 113 ILE A N 1
ATOM 843 C CA . ILE A 1 113 ? -3.554 -6.444 8.810 1.00 95.50 113 ILE A CA 1
ATOM 844 C C . ILE A 1 113 ? -2.182 -6.857 8.271 1.00 95.50 113 ILE A C 1
ATOM 846 O O . ILE A 1 113 ? -2.079 -7.593 7.298 1.00 95.50 113 ILE A O 1
ATOM 850 N N . VAL A 1 114 ? -1.110 -6.452 8.938 1.00 92.81 114 VAL A N 1
ATOM 851 C CA . VAL A 1 114 ? 0.259 -6.807 8.547 1.00 92.81 114 VAL A CA 1
ATOM 852 C C . VAL A 1 114 ? 0.542 -8.283 8.745 1.00 92.81 114 VAL A C 1
ATOM 854 O O . VAL A 1 114 ? 1.233 -8.885 7.927 1.00 92.81 114 VAL A O 1
ATOM 857 N N . GLU A 1 115 ? 0.001 -8.886 9.803 1.00 91.69 115 GLU A N 1
ATOM 858 C CA . GLU A 1 115 ? 0.070 -10.338 9.966 1.00 91.69 115 GLU A CA 1
ATOM 859 C C . GLU A 1 115 ? -0.685 -11.056 8.834 1.00 91.69 115 GLU A C 1
ATOM 861 O O . GLU A 1 115 ? -0.179 -12.050 8.320 1.00 91.69 115 GLU A O 1
ATOM 866 N N . LEU A 1 116 ? -1.833 -10.531 8.372 1.00 93.25 116 LEU A N 1
ATOM 867 C CA . LEU A 1 116 ? -2.538 -11.068 7.196 1.00 93.25 116 LEU A CA 1
ATOM 868 C C . LEU A 1 116 ? -1.700 -10.964 5.919 1.00 93.25 116 LEU A C 1
ATOM 870 O O . LEU A 1 116 ? -1.583 -11.943 5.181 1.00 93.25 116 LEU A O 1
ATOM 874 N N . LEU A 1 117 ? -1.104 -9.795 5.666 1.00 94.00 117 LEU A N 1
ATOM 875 C CA . LEU A 1 117 ? -0.241 -9.569 4.505 1.00 94.00 11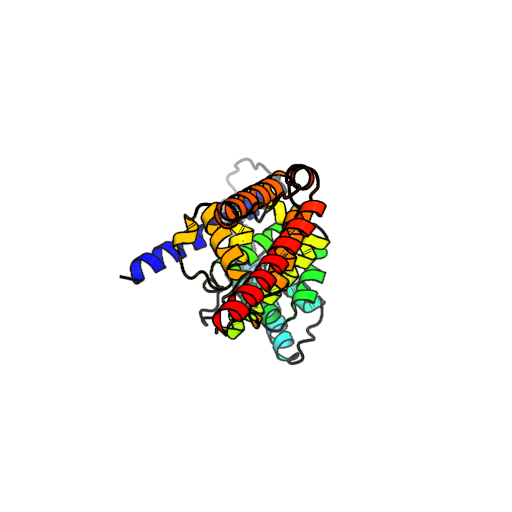7 LEU A CA 1
ATOM 876 C C . LEU A 1 117 ? 0.964 -10.515 4.531 1.00 94.00 117 LEU A C 1
ATOM 878 O O . LEU A 1 117 ? 1.263 -11.170 3.538 1.00 94.00 117 LEU A O 1
ATOM 882 N N . TYR A 1 118 ? 1.611 -10.656 5.690 1.00 91.06 118 TYR A N 1
ATOM 883 C CA . TYR A 1 118 ? 2.736 -11.571 5.873 1.00 91.06 118 TYR A CA 1
ATOM 884 C C . TYR A 1 118 ? 2.339 -13.048 5.703 1.00 91.06 118 TYR A C 1
ATOM 886 O O . TYR A 1 118 ? 3.121 -13.848 5.181 1.00 91.06 118 TYR A O 1
ATOM 894 N N . ALA A 1 119 ? 1.117 -13.408 6.099 1.00 91.50 119 ALA A N 1
ATOM 895 C CA . ALA A 1 119 ? 0.533 -14.726 5.870 1.00 91.50 119 ALA A CA 1
ATOM 896 C C . ALA A 1 119 ? 0.088 -14.957 4.410 1.00 91.50 119 ALA A C 1
ATOM 898 O O . ALA A 1 119 ? -0.471 -16.011 4.105 1.00 91.50 119 ALA A O 1
ATOM 899 N N . GLY A 1 120 ? 0.311 -13.997 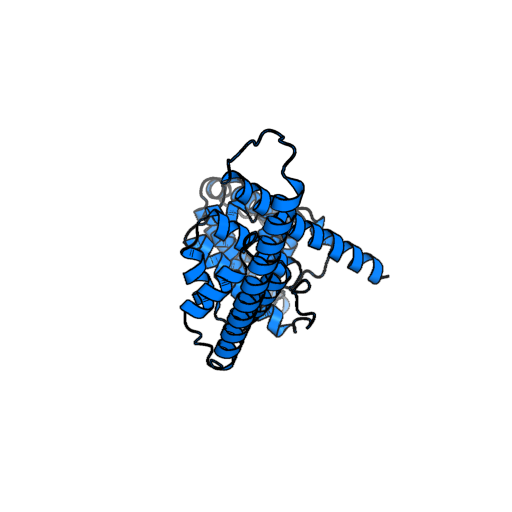3.505 1.00 91.88 120 GLY A N 1
ATOM 900 C CA . GLY A 1 120 ? -0.061 -14.102 2.094 1.00 91.88 120 GLY A CA 1
ATOM 901 C C . GLY A 1 120 ? -1.566 -13.988 1.837 1.00 91.88 120 GLY A C 1
ATOM 902 O O . GLY A 1 120 ? -2.027 -14.338 0.759 1.00 91.88 120 GLY A O 1
ATOM 903 N N . GLN A 1 121 ? -2.348 -13.491 2.801 1.00 94.81 121 GLN A N 1
ATOM 904 C CA . GLN A 1 121 ? -3.807 -13.335 2.688 1.00 94.81 121 GLN A CA 1
ATOM 905 C C . GLN A 1 121 ? -4.207 -12.004 2.026 1.00 94.81 121 GLN A C 1
ATOM 907 O O . GLN A 1 121 ? -5.242 -11.423 2.353 1.00 94.81 121 GLN A O 1
ATOM 912 N N . TRP A 1 122 ? -3.380 -11.493 1.111 1.00 95.56 122 TRP A N 1
ATOM 913 C CA . TRP A 1 122 ? -3.610 -10.207 0.453 1.00 95.56 122 TRP A CA 1
ATOM 914 C C . TRP A 1 122 ? -4.857 -10.219 -0.438 1.00 95.56 122 TRP A C 1
ATOM 916 O O . TRP A 1 122 ? -5.536 -9.203 -0.524 1.00 95.56 122 TRP A O 1
ATOM 926 N N . SER A 1 123 ? -5.216 -11.365 -1.030 1.00 96.06 123 SER A N 1
ATOM 927 C CA . SER A 1 123 ? -6.394 -11.484 -1.900 1.00 96.06 123 SER A CA 1
ATOM 928 C C . SER A 1 123 ? -7.691 -11.180 -1.155 1.00 96.06 123 SER A C 1
ATOM 930 O O . SER A 1 123 ? -8.512 -10.411 -1.635 1.00 96.06 123 SER A O 1
ATOM 932 N N . LYS A 1 124 ? -7.830 -11.678 0.080 1.00 96.06 124 LYS A N 1
ATOM 933 C CA . LYS A 1 124 ? -8.987 -11.380 0.937 1.00 96.06 124 LYS A CA 1
ATOM 934 C C . LYS A 1 124 ? -9.070 -9.904 1.310 1.00 96.06 124 LYS A C 1
ATOM 936 O O . LYS A 1 124 ? -10.163 -9.372 1.461 1.00 96.06 124 LYS A O 1
ATOM 941 N N . ILE A 1 125 ? -7.920 -9.247 1.484 1.00 96.75 125 ILE A N 1
ATOM 942 C CA . ILE A 1 125 ? -7.880 -7.801 1.720 1.00 96.75 125 ILE A CA 1
ATOM 943 C C . ILE A 1 125 ? -8.397 -7.084 0.475 1.00 96.75 125 ILE A C 1
ATOM 945 O O . ILE A 1 125 ? -9.314 -6.280 0.608 1.00 96.75 125 ILE A O 1
ATOM 949 N N . SER A 1 126 ? -7.874 -7.428 -0.708 1.00 96.31 126 SER A N 1
ATOM 950 C CA . SER A 1 126 ? -8.331 -6.896 -1.996 1.00 96.31 126 SER A CA 1
ATOM 951 C C . SER A 1 126 ? -9.845 -7.056 -2.176 1.00 96.31 126 SER A C 1
ATOM 953 O O . SER A 1 126 ? -10.535 -6.068 -2.413 1.00 96.31 126 SER A O 1
ATOM 955 N N . ASP A 1 127 ? -10.383 -8.261 -1.959 1.00 96.56 127 ASP A N 1
ATOM 956 C CA . ASP A 1 127 ? -11.815 -8.566 -2.103 1.00 96.56 127 ASP A CA 1
ATOM 957 C C . ASP A 1 127 ? -12.715 -7.655 -1.255 1.00 96.56 127 ASP A C 1
ATOM 959 O O . ASP A 1 127 ? -13.811 -7.282 -1.679 1.00 96.56 127 ASP A O 1
ATOM 963 N N . VAL A 1 128 ? -12.271 -7.305 -0.044 1.00 97.19 128 VAL A N 1
ATOM 964 C CA . VAL A 1 128 ? -13.013 -6.409 0.849 1.00 97.19 128 VAL A CA 1
ATOM 965 C C . VAL A 1 128 ? -12.848 -4.952 0.429 1.00 97.19 128 VAL A C 1
ATOM 967 O O . VAL A 1 128 ? -13.843 -4.231 0.370 1.00 97.19 128 VAL A O 1
ATOM 970 N N . VAL A 1 129 ? -11.621 -4.496 0.153 1.00 96.25 129 VAL A N 1
ATOM 971 C CA . VAL A 1 129 ? -11.380 -3.075 -0.159 1.00 96.25 129 VAL A CA 1
ATOM 972 C C . VAL A 1 129 ? -11.974 -2.666 -1.506 1.00 96.25 129 VAL A C 1
ATOM 974 O O . VAL A 1 129 ? -12.357 -1.512 -1.656 1.00 96.25 129 VAL A O 1
ATOM 977 N N . PHE A 1 130 ? -12.154 -3.595 -2.450 1.00 95.94 130 PHE A N 1
ATOM 978 C CA . PHE A 1 130 ? -12.876 -3.328 -3.701 1.00 95.94 130 PHE A CA 1
ATOM 979 C C . PHE A 1 130 ? -14.370 -3.056 -3.519 1.00 95.94 130 PHE A C 1
ATOM 981 O O . PHE A 1 130 ? -15.019 -2.548 -4.427 1.00 95.94 130 PHE A O 1
ATOM 988 N N . GLN A 1 131 ? -14.936 -3.380 -2.358 1.00 95.94 131 GLN A N 1
ATOM 989 C CA . GLN A 1 131 ? -16.330 -3.062 -2.045 1.00 95.94 131 GLN A CA 1
ATOM 990 C C . GLN A 1 131 ? -16.471 -1.672 -1.414 1.00 95.94 131 GLN A C 1
ATOM 992 O O . 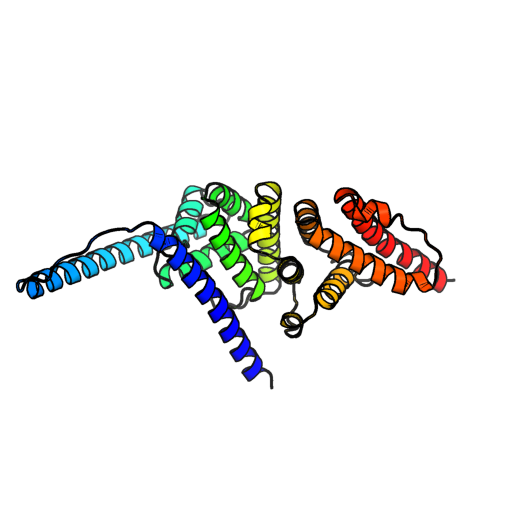GLN A 1 131 ? -17.583 -1.248 -1.095 1.00 95.94 131 GLN A O 1
ATOM 997 N N . TRP A 1 132 ? -15.360 -0.973 -1.169 1.00 94.88 132 TRP A N 1
ATOM 998 C CA . TRP A 1 132 ? -15.372 0.321 -0.505 1.00 94.88 132 TRP A CA 1
ATOM 999 C C . TRP A 1 132 ? -15.614 1.465 -1.489 1.00 94.88 132 TRP A C 1
ATOM 1001 O O . TRP A 1 132 ? -15.244 1.375 -2.658 1.00 94.88 132 TRP A O 1
ATOM 1011 N N . PRO A 1 133 ? -16.186 2.588 -1.022 1.00 94.31 133 PRO A N 1
ATOM 1012 C CA . PRO A 1 133 ? -16.136 3.839 -1.756 1.00 94.31 133 PRO A CA 1
ATOM 1013 C C . PRO A 1 133 ? -14.694 4.202 -2.127 1.00 94.31 133 PRO A C 1
ATOM 1015 O O . PRO A 1 133 ? -13.782 4.073 -1.309 1.00 94.31 133 PRO A O 1
ATOM 1018 N N . VAL A 1 134 ? -14.517 4.750 -3.330 1.00 92.31 134 VAL A N 1
ATOM 1019 C CA . VAL A 1 134 ? -13.215 5.164 -3.883 1.00 92.31 134 VAL A CA 1
ATOM 1020 C C . VAL A 1 134 ? -12.378 5.965 -2.882 1.00 92.31 134 VAL A C 1
ATOM 1022 O O . VAL A 1 134 ? -11.190 5.710 -2.730 1.00 92.31 134 VAL A O 1
ATOM 1025 N N . VAL A 1 135 ? -12.988 6.907 -2.158 1.00 90.00 135 VAL A N 1
ATOM 1026 C CA . VAL A 1 135 ? -12.280 7.747 -1.176 1.00 90.00 135 VAL A CA 1
ATOM 1027 C C . VAL A 1 135 ? -11.667 6.911 -0.045 1.00 90.00 135 VAL A C 1
ATOM 1029 O O . VAL A 1 135 ? -10.537 7.157 0.367 1.00 90.00 135 VAL A O 1
ATOM 1032 N N . GLU A 1 136 ? -12.369 5.888 0.442 1.00 92.38 136 GLU A N 1
ATOM 1033 C CA . GLU A 1 136 ? -11.850 5.008 1.494 1.00 92.38 136 GLU A CA 1
ATOM 1034 C C . GLU A 1 136 ? -10.737 4.097 0.968 1.00 92.38 136 GLU A C 1
ATOM 1036 O O . GLU A 1 136 ? -9.741 3.882 1.662 1.00 92.38 136 GLU A O 1
ATOM 1041 N N . LEU A 1 137 ? -10.872 3.612 -0.271 1.00 94.19 137 LEU A N 1
ATOM 1042 C CA . LEU A 1 137 ? -9.810 2.878 -0.957 1.00 94.19 137 LEU A CA 1
ATOM 1043 C C . LEU A 1 137 ? -8.557 3.754 -1.115 1.00 94.19 137 LEU A C 1
ATOM 1045 O O . LEU A 1 137 ? -7.443 3.292 -0.860 1.00 94.19 137 LEU A O 1
ATOM 1049 N N . GLN A 1 138 ? -8.732 5.037 -1.450 1.00 92.31 138 GLN A N 1
ATOM 1050 C CA . GLN A 1 138 ? -7.629 5.989 -1.557 1.00 92.31 138 GLN A CA 1
ATOM 1051 C C . GLN A 1 138 ? -6.913 6.200 -0.219 1.00 92.31 138 GLN A C 1
ATOM 1053 O O . GLN A 1 138 ? -5.682 6.169 -0.162 1.00 92.31 138 GLN A O 1
ATOM 1058 N N . LEU A 1 139 ? -7.664 6.386 0.867 1.00 90.94 139 LEU A N 1
ATOM 1059 C CA . LEU A 1 139 ? -7.092 6.536 2.206 1.00 90.94 139 LEU A CA 1
ATOM 1060 C C . LEU A 1 139 ? -6.334 5.278 2.640 1.00 90.94 139 LEU A C 1
ATOM 1062 O O . LEU A 1 139 ? -5.198 5.379 3.103 1.00 90.94 139 LEU A O 1
ATOM 1066 N N . PHE A 1 140 ? -6.912 4.095 2.419 1.00 94.88 140 PHE A N 1
ATOM 1067 C CA . PHE A 1 140 ? -6.251 2.825 2.712 1.00 94.88 140 PHE A CA 1
ATOM 1068 C C . PHE A 1 140 ? -4.924 2.680 1.960 1.00 94.88 140 PHE A C 1
ATOM 1070 O O . PHE A 1 140 ? -3.901 2.345 2.559 1.00 94.88 140 PHE A O 1
ATOM 1077 N N . LEU A 1 141 ? -4.920 2.979 0.659 1.00 94.06 141 LEU A N 1
ATOM 1078 C CA . LEU A 1 141 ? -3.718 2.907 -0.166 1.00 94.06 141 LEU A CA 1
ATOM 1079 C C . LEU A 1 141 ? -2.642 3.905 0.259 1.00 94.06 141 LEU A C 1
ATOM 1081 O O . LEU A 1 141 ? -1.465 3.549 0.265 1.00 94.06 141 LEU A O 1
ATOM 1085 N N . ARG A 1 142 ? -3.025 5.129 0.641 1.00 91.44 142 ARG A N 1
ATOM 1086 C CA . ARG A 1 142 ? -2.091 6.136 1.170 1.00 91.44 142 ARG A CA 1
ATOM 1087 C C . ARG A 1 142 ? -1.387 5.636 2.425 1.00 91.44 142 ARG A C 1
ATOM 1089 O O . ARG A 1 142 ? -0.163 5.718 2.510 1.00 91.44 142 ARG A O 1
ATOM 1096 N N . GLU A 1 143 ? -2.136 5.082 3.375 1.00 92.44 143 GLU A N 1
ATOM 1097 C CA . GLU A 1 143 ? -1.558 4.536 4.606 1.00 92.44 143 GLU A CA 1
ATOM 1098 C C . GLU A 1 143 ? -0.679 3.312 4.334 1.00 92.44 143 GLU A C 1
ATOM 1100 O O . GLU A 1 143 ? 0.438 3.216 4.846 1.00 92.44 143 GLU A O 1
ATOM 1105 N N . LEU A 1 144 ? -1.137 2.403 3.472 1.00 93.44 144 LEU A N 1
ATOM 1106 C CA . LEU A 1 144 ? -0.374 1.220 3.091 1.00 93.44 144 LEU A CA 1
ATOM 1107 C C . LEU A 1 144 ? 0.949 1.595 2.396 1.00 93.44 144 LEU A C 1
ATOM 1109 O O . LEU A 1 144 ? 2.006 1.054 2.733 1.00 93.44 144 LEU A O 1
ATOM 1113 N N . ALA A 1 145 ? 0.908 2.552 1.465 1.00 90.19 145 ALA A N 1
ATOM 1114 C CA . ALA A 1 145 ? 2.090 3.080 0.794 1.00 90.19 145 ALA A CA 1
ATOM 1115 C C . ALA A 1 145 ? 3.036 3.764 1.788 1.00 90.19 145 ALA A C 1
ATOM 1117 O O . ALA A 1 145 ? 4.237 3.507 1.742 1.00 90.19 145 ALA A O 1
ATOM 1118 N N . ALA A 1 146 ? 2.515 4.560 2.730 1.00 87.12 146 ALA A N 1
ATOM 1119 C CA . ALA A 1 146 ? 3.316 5.182 3.784 1.00 87.12 146 ALA A CA 1
ATOM 1120 C C . ALA A 1 146 ? 4.075 4.130 4.607 1.00 87.12 146 ALA A C 1
ATOM 1122 O O . ALA A 1 146 ? 5.281 4.258 4.833 1.00 87.12 146 ALA A O 1
ATOM 1123 N N . TYR A 1 147 ? 3.415 3.034 4.987 1.00 88.00 147 TYR A N 1
ATOM 1124 C CA . TYR A 1 147 ? 4.081 1.941 5.688 1.00 88.00 147 TYR A CA 1
ATOM 1125 C C . TYR A 1 147 ? 5.170 1.272 4.849 1.00 88.00 147 TYR A C 1
ATOM 1127 O O . TYR A 1 147 ? 6.290 1.104 5.342 1.00 88.00 147 TYR A O 1
ATOM 1135 N N . LYS A 1 148 ? 4.889 0.951 3.582 1.00 86.88 148 LYS A N 1
ATOM 1136 C CA . LYS A 1 148 ? 5.871 0.382 2.644 1.00 86.88 148 LYS A CA 1
ATOM 1137 C C . LYS A 1 148 ? 7.103 1.278 2.507 1.00 86.88 148 LYS A C 1
ATOM 1139 O O . LYS A 1 148 ? 8.235 0.804 2.604 1.00 86.88 148 LYS A O 1
ATOM 1144 N N . ILE A 1 149 ? 6.870 2.574 2.325 1.00 82.75 149 ILE A N 1
ATOM 1145 C CA . ILE A 1 149 ? 7.871 3.638 2.216 1.00 82.75 149 ILE A CA 1
ATOM 1146 C C . ILE A 1 149 ? 8.788 3.676 3.440 1.00 82.75 149 ILE A C 1
ATOM 1148 O O . ILE A 1 149 ? 10.005 3.804 3.318 1.00 82.75 149 ILE A O 1
ATOM 1152 N N . THR A 1 150 ? 8.223 3.502 4.633 1.00 80.31 150 THR A N 1
ATOM 1153 C CA . THR A 1 150 ? 8.998 3.478 5.883 1.00 80.31 150 THR A CA 1
ATOM 1154 C C . THR A 1 150 ? 9.787 2.180 6.071 1.00 80.31 150 THR A C 1
ATOM 1156 O O . THR A 1 150 ? 10.349 1.949 7.143 1.00 80.31 150 THR A O 1
ATOM 1159 N N . GLY A 1 151 ? 9.801 1.289 5.074 1.00 79.00 151 GLY A N 1
ATOM 1160 C CA . GLY A 1 151 ? 10.351 -0.056 5.202 1.00 79.00 151 GLY A CA 1
ATOM 1161 C C . GLY A 1 151 ? 9.641 -0.857 6.290 1.00 79.00 151 GLY A C 1
ATOM 1162 O O . GLY A 1 151 ? 10.280 -1.659 6.967 1.00 79.00 151 GLY A O 1
ATOM 1163 N N . TRP A 1 152 ? 8.351 -0.584 6.510 1.00 84.12 152 TRP A N 1
ATOM 1164 C CA . TRP A 1 152 ? 7.530 -1.181 7.565 1.00 84.12 152 TRP A CA 1
ATOM 1165 C C . TRP A 1 152 ? 7.994 -0.849 8.998 1.00 84.12 152 TRP A C 1
ATOM 1167 O O . TRP A 1 152 ? 7.525 -1.457 9.957 1.00 84.12 152 TRP A O 1
ATOM 1177 N N . THR A 1 153 ? 8.901 0.122 9.175 1.00 77.81 153 THR A N 1
ATOM 1178 C CA . THR A 1 153 ? 9.495 0.445 10.488 1.00 77.81 153 THR A CA 1
ATOM 1179 C C . THR A 1 153 ? 8.620 1.329 11.368 1.00 77.81 153 THR A C 1
ATOM 1181 O O . THR A 1 153 ? 8.759 1.277 12.587 1.00 77.81 153 THR A O 1
ATOM 1184 N N . LEU A 1 154 ? 7.702 2.106 10.784 1.00 75.25 154 LEU A N 1
ATOM 1185 C CA . LEU A 1 154 ? 6.726 2.900 11.544 1.00 75.25 154 LEU A CA 1
ATOM 1186 C C . LEU A 1 154 ? 5.502 2.095 11.983 1.00 75.25 154 LEU A C 1
ATOM 1188 O O . LEU A 1 154 ? 4.492 2.660 12.405 1.00 75.25 154 LEU A O 1
ATOM 1192 N N . MET A 1 155 ? 5.556 0.769 11.875 1.00 75.38 155 MET A N 1
ATOM 1193 C CA . MET A 1 155 ? 4.439 -0.044 12.309 1.00 75.38 155 MET A CA 1
ATOM 1194 C C . MET A 1 155 ? 4.301 -0.027 13.832 1.00 75.38 155 MET A C 1
ATOM 1196 O O . MET A 1 155 ? 5.304 -0.034 14.545 1.00 75.38 155 MET A O 1
ATOM 1200 N N . PRO A 1 156 ? 3.066 -0.080 14.366 1.00 67.56 156 PRO A N 1
ATOM 1201 C CA . PRO A 1 156 ? 2.819 -0.024 15.809 1.00 67.56 156 PRO A CA 1
ATOM 1202 C C . PRO A 1 156 ? 3.379 -1.209 16.622 1.00 67.56 156 PRO A C 1
ATOM 1204 O O . PRO A 1 156 ? 3.141 -1.292 17.828 1.00 67.56 156 PRO A O 1
ATOM 1207 N N . ARG A 1 157 ? 4.119 -2.131 15.992 1.00 68.12 157 ARG A N 1
ATOM 1208 C CA . ARG A 1 157 ? 4.975 -3.113 16.659 1.00 68.12 157 ARG A CA 1
ATOM 1209 C C . ARG A 1 157 ? 6.439 -2.869 16.274 1.00 68.12 157 ARG A C 1
ATOM 1211 O O . ARG A 1 157 ? 6.758 -2.970 15.095 1.00 68.12 157 ARG A O 1
ATOM 1218 N N . PRO A 1 158 ? 7.332 -2.635 17.250 1.00 53.09 158 PRO A N 1
ATOM 1219 C CA . PRO A 1 158 ? 8.744 -2.347 17.006 1.00 53.09 158 PRO A CA 1
ATOM 1220 C C . PRO A 1 158 ? 9.578 -3.582 16.634 1.00 53.09 158 PRO A C 1
ATOM 1222 O O . PRO A 1 158 ? 10.803 -3.478 16.558 1.00 53.09 158 PRO A O 1
ATOM 1225 N N . ASP A 1 159 ? 8.955 -4.745 16.415 1.00 69.06 159 ASP A N 1
ATOM 1226 C CA . ASP A 1 159 ? 9.671 -5.930 15.951 1.00 69.06 159 ASP A CA 1
ATOM 1227 C C . ASP A 1 159 ? 10.125 -5.668 14.514 1.00 69.06 159 ASP A C 1
ATOM 1229 O O . ASP A 1 159 ? 9.348 -5.798 13.566 1.00 69.06 159 ASP A O 1
ATOM 1233 N N . ILE A 1 160 ? 11.383 -5.237 14.376 1.00 61.62 160 ILE A N 1
ATOM 1234 C CA . ILE A 1 160 ? 12.007 -4.919 13.092 1.00 61.62 160 ILE A CA 1
ATOM 1235 C C . ILE A 1 160 ? 11.773 -6.115 12.162 1.00 61.62 160 ILE A C 1
ATOM 1237 O O . ILE A 1 160 ? 12.167 -7.235 12.512 1.00 61.62 160 ILE A O 1
ATOM 1241 N N . PRO A 1 161 ? 11.132 -5.915 10.996 1.00 63.62 161 PRO A N 1
ATOM 1242 C CA . PRO A 1 161 ? 10.904 -6.999 10.063 1.00 63.62 161 PRO A CA 1
ATOM 1243 C C . PRO A 1 161 ? 12.241 -7.651 9.718 1.00 63.62 161 PRO A C 1
ATOM 1245 O O . PRO A 1 161 ? 13.194 -6.978 9.324 1.00 63.62 161 PRO A O 1
ATOM 1248 N N . THR A 1 162 ? 12.317 -8.973 9.848 1.00 76.44 162 THR A N 1
ATOM 1249 C CA . THR A 1 162 ? 13.404 -9.728 9.225 1.00 76.44 162 THR A CA 1
ATOM 1250 C C . THR A 1 162 ? 13.380 -9.471 7.714 1.00 76.44 162 THR A C 1
ATOM 1252 O O . THR A 1 162 ? 12.328 -9.150 7.155 1.00 76.44 162 THR A O 1
ATOM 1255 N N . SER A 1 163 ? 14.514 -9.626 7.025 1.00 79.62 163 SER A N 1
ATOM 1256 C CA . SER A 1 163 ? 14.584 -9.461 5.561 1.00 79.62 163 SER A CA 1
ATOM 1257 C C . SER A 1 163 ? 13.510 -10.281 4.833 1.00 79.62 163 SER A C 1
ATOM 1259 O O . SER A 1 163 ? 12.859 -9.783 3.920 1.00 79.62 163 SER A O 1
ATOM 1261 N N . HIS A 1 164 ? 13.255 -11.500 5.316 1.00 83.69 164 HIS A N 1
ATOM 1262 C CA . HIS A 1 164 ? 12.191 -12.382 4.833 1.00 83.69 164 HIS A CA 1
ATOM 1263 C C . HIS A 1 164 ? 10.783 -11.808 5.030 1.00 83.69 164 HIS A C 1
ATOM 1265 O O . HIS A 1 164 ? 9.944 -11.873 4.134 1.00 83.69 164 HIS A O 1
ATOM 1271 N N . ARG A 1 165 ? 10.513 -11.220 6.202 1.00 84.88 165 ARG A N 1
ATOM 1272 C CA . ARG A 1 165 ? 9.225 -10.579 6.490 1.00 84.88 165 ARG A CA 1
ATOM 1273 C C . ARG A 1 165 ? 8.995 -9.369 5.599 1.00 84.88 165 ARG A C 1
ATOM 1275 O O . ARG A 1 165 ? 7.902 -9.222 5.065 1.00 84.88 165 ARG A O 1
ATOM 1282 N N . ALA A 1 166 ? 10.018 -8.540 5.412 1.00 85.19 166 ALA A N 1
ATOM 1283 C CA . ALA A 1 166 ? 9.937 -7.387 4.527 1.00 85.19 166 ALA A CA 1
ATOM 1284 C C . ALA A 1 166 ? 9.657 -7.796 3.072 1.00 85.19 166 ALA A C 1
ATOM 1286 O O . ALA A 1 166 ? 8.829 -7.156 2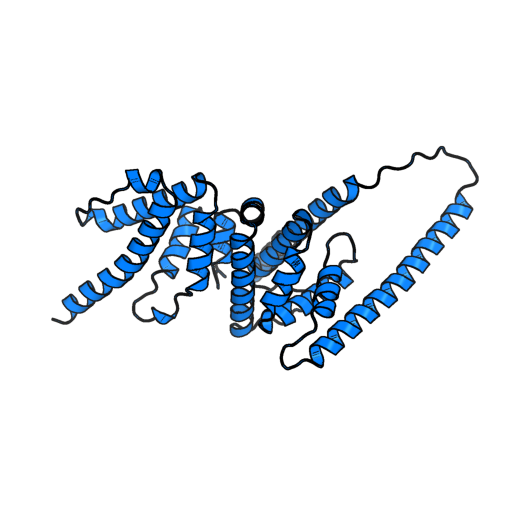.434 1.00 85.19 166 ALA A O 1
ATOM 1287 N N . ALA A 1 167 ? 10.289 -8.866 2.571 1.00 84.56 167 ALA A N 1
ATOM 1288 C CA . ALA A 1 167 ? 10.036 -9.392 1.227 1.00 84.56 167 ALA A CA 1
ATOM 1289 C C . ALA A 1 167 ? 8.564 -9.793 1.048 1.00 84.56 167 ALA A C 1
ATOM 1291 O O . ALA A 1 167 ? 7.869 -9.183 0.248 1.00 84.56 167 ALA A O 1
ATOM 1292 N N . LYS A 1 168 ? 8.037 -10.676 1.907 1.00 89.50 168 LYS A N 1
ATOM 1293 C CA . LYS A 1 168 ? 6.625 -11.098 1.837 1.00 89.50 168 LYS A CA 1
ATOM 1294 C C . LYS A 1 168 ? 5.625 -9.943 1.915 1.00 89.50 168 LYS A C 1
ATOM 1296 O O . LYS A 1 168 ? 4.592 -9.966 1.254 1.00 89.50 168 LYS A O 1
ATOM 1301 N N . LEU A 1 169 ? 5.907 -8.939 2.747 1.00 90.88 169 LEU A N 1
ATOM 1302 C CA . LEU A 1 169 ? 5.063 -7.747 2.836 1.00 90.88 169 LEU A CA 1
ATOM 1303 C C . LEU A 1 169 ? 5.132 -6.902 1.558 1.00 90.88 169 LEU A C 1
ATOM 1305 O O . LEU A 1 169 ? 4.124 -6.328 1.154 1.00 90.88 169 LEU A O 1
ATOM 1309 N N . ASN A 1 170 ? 6.301 -6.826 0.917 1.00 89.38 170 ASN A N 1
ATOM 1310 C CA . ASN A 1 170 ? 6.451 -6.152 -0.368 1.00 89.38 170 ASN A CA 1
ATOM 1311 C C . ASN A 1 170 ? 5.673 -6.879 -1.467 1.00 89.38 170 ASN A C 1
ATOM 1313 O O . ASN A 1 170 ? 4.981 -6.207 -2.225 1.00 89.38 170 ASN A O 1
ATOM 1317 N N . ASP A 1 171 ? 5.728 -8.209 -1.508 1.00 88.94 171 ASP A N 1
ATOM 1318 C CA . ASP A 1 171 ? 4.979 -9.016 -2.477 1.00 88.94 171 ASP A CA 1
ATOM 1319 C C . ASP A 1 171 ? 3.475 -8.785 -2.287 1.00 88.94 171 ASP A C 1
ATOM 1321 O O . ASP A 1 171 ? 2.754 -8.442 -3.222 1.00 88.94 171 ASP A O 1
ATOM 1325 N N . ALA A 1 172 ? 2.991 -8.869 -1.043 1.00 92.88 172 ALA A N 1
ATOM 1326 C CA . ALA A 1 172 ? 1.593 -8.607 -0.712 1.00 92.88 172 ALA A CA 1
ATOM 1327 C C . ALA A 1 172 ? 1.153 -7.185 -1.110 1.00 92.88 172 ALA A C 1
ATOM 1329 O O . ALA A 1 172 ? 0.071 -7.003 -1.665 1.00 92.88 172 ALA A O 1
ATOM 1330 N N . PHE A 1 173 ? 2.003 -6.181 -0.869 1.00 93.31 173 PHE A N 1
ATOM 1331 C CA . PHE A 1 173 ? 1.770 -4.809 -1.315 1.00 93.31 173 PHE A CA 1
ATOM 1332 C C . PHE A 1 173 ? 1.647 -4.719 -2.841 1.00 93.31 173 PHE A C 1
ATOM 1334 O O . PHE A 1 173 ? 0.681 -4.146 -3.341 1.00 93.31 173 PHE A O 1
ATOM 1341 N N . CYS A 1 174 ? 2.597 -5.297 -3.580 1.00 89.75 174 CYS A N 1
ATOM 1342 C CA . CYS A 1 174 ? 2.611 -5.243 -5.041 1.00 89.75 174 CYS A CA 1
ATOM 1343 C C . CYS A 1 174 ? 1.387 -5.933 -5.638 1.00 89.75 174 CYS A C 1
ATOM 1345 O O . CYS A 1 174 ? 0.770 -5.379 -6.543 1.00 89.75 174 CYS A O 1
ATOM 1347 N N . ASN A 1 175 ? 0.988 -7.078 -5.084 1.00 93.00 175 ASN A N 1
ATOM 1348 C CA . ASN A 1 175 ? -0.209 -7.792 -5.510 1.00 93.00 175 ASN A CA 1
ATOM 1349 C C . ASN A 1 175 ? -1.489 -6.970 -5.279 1.00 93.00 175 ASN A C 1
ATOM 1351 O O . ASN A 1 175 ? -2.320 -6.880 -6.179 1.00 93.00 175 ASN A O 1
ATOM 1355 N N . ILE A 1 176 ? -1.623 -6.284 -4.137 1.00 94.88 176 ILE A N 1
ATOM 1356 C CA . ILE A 1 176 ? -2.758 -5.373 -3.888 1.00 94.88 176 ILE A CA 1
ATOM 1357 C C . ILE A 1 176 ? -2.773 -4.222 -4.900 1.00 94.88 176 ILE A C 1
ATOM 1359 O O . ILE A 1 176 ? -3.805 -3.959 -5.515 1.00 94.88 176 ILE A O 1
ATOM 1363 N N . ILE A 1 177 ? -1.635 -3.551 -5.107 1.00 92.88 177 ILE A N 1
ATOM 1364 C CA . ILE A 1 177 ? -1.535 -2.445 -6.072 1.00 92.88 177 ILE A CA 1
ATOM 1365 C C . ILE A 1 177 ? -1.852 -2.921 -7.488 1.00 92.88 177 ILE A C 1
ATOM 1367 O O . ILE A 1 177 ? -2.556 -2.230 -8.218 1.00 92.88 177 ILE A O 1
ATOM 1371 N N . LEU A 1 178 ? -1.355 -4.094 -7.876 1.00 90.62 178 LEU A N 1
ATOM 1372 C CA . LEU A 1 178 ? -1.583 -4.665 -9.195 1.00 90.62 178 LEU A CA 1
ATOM 1373 C C . LEU A 1 178 ? -3.063 -4.972 -9.428 1.00 90.62 178 LEU A C 1
ATOM 1375 O O . LEU A 1 178 ? -3.592 -4.624 -10.480 1.00 90.62 178 LEU A O 1
ATOM 1379 N N . GLU A 1 179 ? -3.736 -5.594 -8.459 1.00 93.44 179 GLU A N 1
ATOM 1380 C CA . GLU A 1 179 ? -5.174 -5.848 -8.554 1.00 93.44 179 GLU A CA 1
ATOM 1381 C C . GLU A 1 179 ? -5.956 -4.536 -8.675 1.00 93.44 179 GLU A C 1
ATOM 1383 O O . GLU A 1 179 ? -6.843 -4.423 -9.522 1.00 93.44 179 GLU A O 1
ATOM 1388 N N . ILE A 1 180 ? -5.594 -3.506 -7.903 1.00 93.12 180 ILE A N 1
ATOM 1389 C CA . ILE A 1 180 ? -6.285 -2.212 -7.976 1.00 93.12 180 ILE A CA 1
ATOM 1390 C C . ILE A 1 180 ? -5.988 -1.502 -9.297 1.00 93.12 180 ILE A C 1
ATOM 1392 O O . ILE A 1 180 ? -6.896 -0.933 -9.887 1.00 93.12 180 ILE A O 1
ATOM 1396 N N . LEU A 1 181 ? -4.770 -1.587 -9.832 1.00 89.69 181 LEU A N 1
ATOM 1397 C CA . LEU A 1 181 ? -4.449 -1.059 -11.162 1.00 89.69 181 LEU A CA 1
ATOM 1398 C C . LEU A 1 181 ? -5.247 -1.738 -12.281 1.00 89.69 181 LEU A C 1
ATOM 1400 O O . LEU A 1 181 ? -5.564 -1.093 -13.280 1.00 89.69 181 LEU A O 1
ATOM 1404 N N . LYS A 1 182 ? -5.558 -3.032 -12.143 1.00 90.00 182 LYS A N 1
ATOM 1405 C CA . LYS A 1 182 ? -6.391 -3.759 -13.111 1.00 90.00 182 LYS A CA 1
ATOM 1406 C C . LYS A 1 182 ? -7.860 -3.347 -13.020 1.00 90.00 182 LYS A C 1
ATOM 1408 O O . LYS A 1 182 ? -8.504 -3.220 -14.058 1.00 90.00 182 LYS A O 1
ATOM 1413 N N . ALA A 1 183 ? -8.382 -3.169 -11.807 1.00 92.31 183 ALA A N 1
ATOM 1414 C CA . ALA A 1 183 ? -9.793 -2.866 -11.578 1.00 92.31 183 ALA A CA 1
ATOM 1415 C C . ALA A 1 183 ? -10.114 -1.365 -11.709 1.00 92.31 183 ALA A C 1
ATOM 1417 O O . ALA A 1 183 ? -11.030 -0.984 -12.434 1.00 92.31 183 ALA A O 1
ATOM 1418 N N . GLU A 1 184 ? -9.346 -0.512 -11.030 1.00 92.94 184 GLU A N 1
ATOM 1419 C CA . GLU A 1 184 ? -9.582 0.927 -10.876 1.00 92.94 184 GLU A CA 1
ATOM 1420 C C . GLU A 1 184 ? -8.267 1.737 -10.951 1.00 92.94 184 GLU A C 1
ATOM 1422 O O . GLU A 1 184 ? -7.809 2.319 -9.962 1.00 92.94 184 GLU A O 1
ATOM 1427 N N . PRO A 1 185 ? -7.628 1.833 -12.131 1.00 89.56 185 PRO A N 1
ATOM 1428 C CA . PRO A 1 185 ? -6.299 2.434 -12.257 1.00 89.56 185 PRO A CA 1
ATOM 1429 C C . PRO A 1 185 ? -6.225 3.904 -11.832 1.00 89.56 185 PRO A C 1
ATOM 1431 O O . PRO A 1 185 ? -5.207 4.345 -11.294 1.00 89.56 185 PRO A O 1
ATOM 1434 N N . PHE A 1 186 ? -7.298 4.671 -12.048 1.00 90.44 186 PHE A N 1
ATOM 1435 C CA . PHE A 1 186 ? -7.342 6.094 -11.700 1.00 90.44 186 PHE A CA 1
ATOM 1436 C C . PHE A 1 186 ? -7.098 6.328 -10.200 1.00 90.44 186 PHE A C 1
ATOM 1438 O O . PHE A 1 186 ? -6.425 7.291 -9.839 1.00 90.44 186 PHE A O 1
ATOM 1445 N N . VAL A 1 187 ? -7.542 5.403 -9.340 1.00 90.94 187 VAL A N 1
ATOM 1446 C CA . VAL A 1 187 ? -7.334 5.462 -7.887 1.00 90.94 187 VAL A CA 1
ATOM 1447 C C . VAL A 1 187 ? -5.848 5.476 -7.556 1.00 90.94 187 VAL A C 1
ATOM 1449 O O . VAL A 1 187 ? -5.391 6.292 -6.760 1.00 90.94 187 VAL A O 1
ATOM 1452 N N . VAL A 1 188 ? -5.072 4.604 -8.200 1.00 90.75 188 VAL A N 1
ATOM 1453 C CA . VAL A 1 188 ? -3.628 4.504 -7.969 1.00 90.75 188 VAL A CA 1
ATOM 1454 C C . VAL A 1 188 ? -2.906 5.731 -8.518 1.00 90.75 188 VAL A C 1
ATOM 1456 O O . VAL A 1 188 ? -2.021 6.254 -7.848 1.00 90.75 188 VAL A O 1
ATOM 1459 N N . HIS A 1 189 ? -3.299 6.231 -9.693 1.00 87.38 189 HIS A N 1
ATOM 1460 C CA . HIS A 1 189 ? -2.683 7.416 -10.303 1.00 87.38 189 HIS A CA 1
ATOM 1461 C C . HIS A 1 189 ? -2.924 8.714 -9.532 1.00 87.38 189 HIS A C 1
ATOM 1463 O O . HIS A 1 189 ? -2.061 9.593 -9.555 1.00 87.38 189 HIS A O 1
ATOM 1469 N N . ASP A 1 190 ? -4.060 8.836 -8.849 1.00 88.25 190 ASP A N 1
ATOM 1470 C CA . ASP A 1 190 ? -4.374 10.017 -8.042 1.00 88.25 190 ASP A CA 1
ATOM 1471 C C . ASP A 1 190 ? -3.594 10.054 -6.720 1.00 88.25 190 ASP A C 1
ATOM 1473 O O . ASP A 1 190 ? -3.390 11.123 -6.142 1.00 88.25 190 ASP A O 1
ATOM 1477 N N . ILE A 1 191 ? -3.143 8.896 -6.234 1.00 86.69 191 ILE A N 1
ATOM 1478 C CA . ILE A 1 191 ? -2.446 8.770 -4.948 1.00 86.69 191 ILE A CA 1
ATOM 1479 C C . ILE A 1 191 ? -0.938 8.676 -5.131 1.00 86.69 191 ILE A C 1
ATOM 1481 O O . ILE A 1 191 ? -0.178 9.334 -4.425 1.00 86.69 191 ILE A O 1
ATOM 1485 N N . ILE A 1 192 ? -0.511 7.800 -6.034 1.00 86.25 192 ILE A N 1
ATOM 1486 C CA . ILE A 1 192 ? 0.876 7.403 -6.215 1.00 86.25 192 ILE A CA 1
ATOM 1487 C C . ILE A 1 192 ? 1.327 8.028 -7.523 1.00 86.25 192 ILE A C 1
ATOM 1489 O O . ILE A 1 192 ? 0.958 7.566 -8.604 1.00 86.25 192 ILE A O 1
ATOM 1493 N N . ASN A 1 193 ? 2.129 9.087 -7.438 1.00 86.06 193 ASN A N 1
ATOM 1494 C CA . ASN A 1 193 ? 2.759 9.649 -8.627 1.00 86.06 193 ASN A CA 1
ATOM 1495 C C . ASN A 1 193 ? 3.882 8.717 -9.128 1.00 86.06 193 ASN A C 1
ATOM 1497 O O . ASN A 1 193 ? 4.320 7.795 -8.441 1.00 86.06 193 ASN A O 1
ATOM 1501 N N . LEU A 1 194 ? 4.382 8.977 -10.335 1.00 81.12 194 LEU A N 1
ATOM 1502 C CA . LEU A 1 194 ? 5.421 8.156 -10.962 1.00 81.12 194 LEU A CA 1
ATOM 1503 C C . LEU A 1 194 ? 6.688 8.009 -10.101 1.00 81.12 194 LEU A C 1
ATOM 1505 O O . LEU A 1 194 ? 7.297 6.943 -10.070 1.00 81.12 194 LEU A O 1
ATOM 1509 N N . ARG A 1 195 ? 7.077 9.069 -9.385 1.00 79.75 195 ARG A N 1
ATOM 1510 C CA . ARG A 1 195 ? 8.245 9.051 -8.500 1.00 79.75 195 ARG A CA 1
ATOM 1511 C C . ARG A 1 195 ? 8.018 8.119 -7.315 1.00 79.75 195 ARG A C 1
ATOM 1513 O O . ARG A 1 195 ? 8.890 7.310 -7.007 1.00 79.75 195 ARG A O 1
ATOM 1520 N N . ASP A 1 196 ? 6.855 8.221 -6.685 1.00 82.50 196 ASP A N 1
ATOM 1521 C CA . ASP A 1 196 ? 6.481 7.380 -5.553 1.00 82.50 196 ASP A CA 1
ATOM 1522 C C . ASP A 1 196 ? 6.361 5.922 -5.991 1.00 82.50 196 ASP A C 1
ATOM 1524 O O . ASP A 1 196 ? 6.844 5.041 -5.289 1.00 82.50 196 ASP A O 1
ATOM 1528 N N . MET A 1 197 ? 5.825 5.659 -7.188 1.00 84.69 197 MET A N 1
ATOM 1529 C CA . MET A 1 197 ? 5.755 4.307 -7.746 1.00 84.69 197 MET A CA 1
ATOM 1530 C C . MET A 1 197 ? 7.152 3.700 -7.936 1.00 84.69 197 MET A C 1
ATOM 1532 O O . MET A 1 197 ? 7.411 2.591 -7.469 1.00 84.69 197 MET A O 1
ATOM 1536 N N . LEU A 1 198 ? 8.085 4.440 -8.546 1.00 80.00 198 LEU A N 1
ATOM 1537 C CA . LEU A 1 198 ? 9.484 4.005 -8.675 1.00 80.00 198 LEU A CA 1
ATOM 1538 C C . LEU A 1 198 ? 10.116 3.726 -7.309 1.00 80.00 198 LEU A C 1
ATOM 1540 O O . LEU A 1 198 ? 10.887 2.779 -7.147 1.00 80.00 198 LEU A O 1
ATOM 1544 N N . TRP A 1 199 ? 9.788 4.550 -6.315 1.00 76.69 199 TRP A N 1
ATOM 1545 C CA . TRP A 1 199 ? 10.329 4.400 -4.977 1.00 76.69 199 TRP A CA 1
ATOM 1546 C C . TRP A 1 199 ? 9.747 3.196 -4.230 1.00 76.69 199 TRP A C 1
ATOM 1548 O O . TRP A 1 199 ? 10.496 2.449 -3.600 1.00 76.69 199 TRP A O 1
ATOM 1558 N N . LEU A 1 200 ? 8.443 2.946 -4.362 1.00 78.56 200 LEU A N 1
ATOM 1559 C CA . LEU A 1 200 ? 7.740 1.805 -3.769 1.00 78.56 200 LEU A CA 1
ATOM 1560 C C . LEU A 1 200 ? 8.273 0.461 -4.282 1.00 78.56 200 LEU A C 1
ATOM 1562 O O . LEU A 1 200 ? 8.351 -0.506 -3.516 1.00 78.56 200 LEU A O 1
ATOM 1566 N N . GLN A 1 201 ? 8.704 0.422 -5.544 1.00 75.50 201 GLN A N 1
ATOM 1567 C CA . GLN A 1 201 ? 9.347 -0.744 -6.154 1.00 75.50 201 GLN A CA 1
ATOM 1568 C C . GLN A 1 201 ? 10.806 -0.932 -5.715 1.00 75.50 201 GLN A C 1
ATOM 1570 O O . GLN A 1 201 ? 11.397 -2.000 -5.877 1.00 75.50 201 GLN A O 1
ATOM 1575 N N . GLY A 1 202 ? 11.400 0.080 -5.087 1.00 69.19 202 GLY A N 1
ATOM 1576 C CA . GLY A 1 202 ? 12.713 0.009 -4.473 1.00 69.19 202 GLY A CA 1
ATOM 1577 C C . GLY A 1 202 ? 12.714 -0.858 -3.211 1.00 69.19 202 GLY A C 1
ATOM 1578 O O . GLY A 1 202 ? 12.755 -0.330 -2.106 1.00 69.19 202 GLY A O 1
ATOM 1579 N N . SER A 1 203 ? 12.740 -2.188 -3.343 1.00 57.25 203 SER A N 1
ATOM 1580 C CA . SER A 1 203 ? 12.735 -3.192 -2.255 1.00 57.25 203 SER A CA 1
ATOM 1581 C C . SER A 1 203 ? 13.764 -3.012 -1.120 1.00 57.25 203 SER A C 1
ATOM 1583 O O . SER A 1 203 ? 13.681 -3.723 -0.124 1.00 57.25 203 SER A O 1
ATOM 1585 N N . ASN A 1 204 ? 14.727 -2.087 -1.228 1.00 52.91 204 ASN A N 1
ATOM 1586 C CA . ASN A 1 204 ? 15.776 -1.914 -0.218 1.00 52.91 204 ASN A CA 1
ATOM 1587 C C . ASN A 1 204 ? 16.556 -0.597 -0.346 1.00 52.91 204 ASN A C 1
ATOM 1589 O O . ASN A 1 204 ? 17.772 -0.560 -0.165 1.00 52.91 204 ASN A O 1
ATOM 1593 N N . ILE A 1 205 ? 15.895 0.504 -0.705 1.00 50.75 205 ILE A N 1
ATOM 1594 C CA . ILE A 1 205 ? 16.584 1.799 -0.737 1.00 50.75 205 ILE A CA 1
ATOM 1595 C C . ILE A 1 205 ? 16.664 2.331 0.698 1.00 50.75 205 ILE A C 1
ATOM 1597 O O . ILE A 1 205 ? 15.943 3.237 1.098 1.00 50.75 205 ILE A O 1
ATOM 1601 N N . GLN A 1 206 ? 17.567 1.749 1.491 1.00 51.53 206 GLN A N 1
ATOM 1602 C CA . GLN A 1 206 ? 18.046 2.380 2.725 1.00 51.53 206 GLN A CA 1
ATOM 1603 C C . GLN A 1 206 ? 18.798 3.691 2.427 1.00 51.53 206 GLN A C 1
ATOM 1605 O O . GLN A 1 206 ? 19.087 4.464 3.345 1.00 51.53 206 GLN A O 1
ATOM 1610 N N . ASP A 1 207 ? 19.094 3.953 1.148 1.00 49.22 207 ASP A N 1
ATOM 1611 C CA . ASP A 1 207 ? 19.798 5.135 0.678 1.00 49.22 207 ASP A CA 1
ATOM 1612 C C . ASP A 1 207 ? 18.876 6.359 0.594 1.00 49.22 207 ASP A C 1
ATOM 1614 O O . ASP A 1 207 ? 18.206 6.670 -0.391 1.00 49.22 207 ASP A O 1
ATOM 1618 N N . VAL A 1 208 ? 18.853 7.070 1.713 1.00 47.94 208 VAL A N 1
ATOM 1619 C CA . VAL A 1 208 ? 17.994 8.217 2.036 1.00 47.94 208 VAL A CA 1
ATOM 1620 C C . VAL A 1 208 ? 18.182 9.430 1.130 1.00 47.94 208 VAL A C 1
ATOM 1622 O O . VAL A 1 208 ? 17.371 10.356 1.155 1.00 47.94 208 VAL A O 1
ATOM 1625 N N . ASN A 1 209 ? 19.190 9.414 0.266 1.00 49.59 209 ASN A N 1
ATOM 1626 C CA . ASN A 1 209 ? 19.400 10.493 -0.685 1.00 49.59 209 ASN A CA 1
ATOM 1627 C C . ASN A 1 209 ? 18.398 10.466 -1.851 1.00 49.59 209 ASN A C 1
ATOM 1629 O O . ASN A 1 209 ? 18.189 11.505 -2.475 1.00 49.59 209 ASN A O 1
ATOM 1633 N N . LEU A 1 210 ? 17.671 9.359 -2.075 1.00 48.38 210 LEU A N 1
ATOM 1634 C CA . LEU A 1 210 ? 16.653 9.313 -3.131 1.00 48.38 210 LEU A CA 1
ATOM 1635 C C . LEU A 1 210 ? 15.396 10.159 -2.856 1.00 48.38 210 LEU A C 1
ATOM 1637 O O . LEU A 1 210 ? 14.730 10.597 -3.793 1.00 48.38 210 LEU A O 1
ATOM 1641 N N . GLY A 1 211 ? 15.109 10.511 -1.598 1.00 45.50 211 GLY A N 1
ATOM 1642 C CA . GLY A 1 211 ? 14.044 11.474 -1.275 1.00 45.50 211 GLY A CA 1
ATOM 1643 C C . GLY A 1 211 ? 14.296 12.876 -1.856 1.00 45.50 211 GLY A C 1
ATOM 1644 O O . GLY A 1 211 ? 13.366 13.668 -2.012 1.00 45.50 211 GLY A O 1
ATOM 1645 N N . ARG A 1 212 ? 15.541 13.170 -2.257 1.00 49.84 212 ARG A N 1
ATOM 1646 C CA . ARG A 1 212 ? 15.926 14.346 -3.056 1.00 49.84 212 ARG A CA 1
ATOM 1647 C C . ARG A 1 212 ? 16.376 14.003 -4.477 1.00 49.84 212 ARG A C 1
ATOM 1649 O O . ARG A 1 212 ? 16.664 14.928 -5.230 1.00 49.84 212 ARG A O 1
ATOM 1656 N N . ALA A 1 213 ? 16.416 12.721 -4.836 1.00 58.03 213 ALA A N 1
ATOM 1657 C CA . ALA A 1 213 ? 16.797 12.302 -6.172 1.00 58.03 213 ALA A CA 1
ATOM 1658 C C . ALA A 1 213 ? 15.847 12.894 -7.203 1.00 58.03 213 ALA A C 1
ATOM 1660 O O . ALA A 1 213 ? 14.620 12.902 -7.034 1.00 58.03 213 ALA A O 1
ATOM 1661 N N . THR A 1 214 ? 16.451 13.369 -8.282 1.00 71.12 214 THR A N 1
ATOM 1662 C CA . THR A 1 214 ? 15.733 13.711 -9.500 1.00 71.12 214 THR A CA 1
ATOM 1663 C C . THR A 1 214 ? 15.006 12.471 -10.036 1.00 71.12 214 THR A C 1
ATOM 1665 O O . THR A 1 214 ? 15.425 11.339 -9.790 1.00 71.12 214 THR A O 1
ATOM 1668 N N . LEU A 1 215 ? 13.918 12.652 -10.794 1.00 68.50 215 LEU A N 1
ATOM 1669 C CA . LEU A 1 215 ? 13.237 11.533 -11.470 1.00 68.50 215 LEU A CA 1
ATOM 1670 C C . LEU A 1 215 ? 14.227 10.670 -12.271 1.00 68.50 215 LEU A C 1
ATOM 1672 O O . LEU A 1 215 ? 14.137 9.447 -12.258 1.00 68.50 215 LEU A O 1
ATOM 1676 N N . THR A 1 216 ? 15.213 11.308 -12.903 1.00 70.88 216 THR A N 1
ATOM 1677 C CA . THR A 1 216 ? 16.308 10.673 -13.644 1.00 70.88 216 THR A CA 1
ATOM 1678 C C . THR A 1 216 ? 17.120 9.699 -12.785 1.00 70.88 216 THR A C 1
ATOM 1680 O O . THR A 1 216 ? 17.407 8.587 -13.224 1.00 70.88 216 THR A O 1
ATOM 1683 N N . GLU A 1 217 ? 17.468 10.085 -11.557 1.00 74.25 217 GLU A N 1
ATOM 1684 C CA . GLU A 1 217 ? 18.178 9.221 -10.606 1.00 74.25 217 GLU A CA 1
ATOM 1685 C C . GLU A 1 217 ? 17.302 8.048 -10.142 1.00 74.25 217 GLU A C 1
ATOM 1687 O O . GLU A 1 217 ? 17.768 6.906 -10.084 1.00 74.25 217 GLU A O 1
ATOM 1692 N N . SER A 1 218 ? 16.014 8.297 -9.870 1.00 73.75 218 SER A N 1
ATOM 1693 C CA . SER A 1 218 ? 15.056 7.236 -9.528 1.00 73.75 218 SER A CA 1
ATOM 1694 C C . SER A 1 218 ? 14.925 6.215 -10.658 1.00 73.75 218 SER A C 1
ATOM 1696 O O . SER A 1 218 ? 14.951 5.010 -10.405 1.00 73.75 218 SER A O 1
ATOM 1698 N N . PHE A 1 219 ? 14.864 6.681 -11.908 1.00 72.81 219 PHE A N 1
ATOM 1699 C CA . PHE A 1 219 ? 14.868 5.803 -13.069 1.00 72.81 219 PHE A CA 1
ATOM 1700 C C . PHE A 1 219 ? 16.170 5.020 -13.208 1.00 72.81 219 PHE A C 1
ATOM 1702 O O . PHE A 1 219 ? 16.097 3.822 -13.465 1.00 72.81 219 PHE A O 1
ATOM 1709 N N . SER A 1 220 ? 17.346 5.627 -12.994 1.00 74.38 220 SER A N 1
ATOM 1710 C CA . SER A 1 220 ? 18.603 4.864 -13.079 1.00 74.38 220 SER A CA 1
ATOM 1711 C C . SER A 1 220 ? 18.635 3.726 -12.077 1.00 74.38 220 SER A C 1
ATOM 1713 O O . SER A 1 220 ? 18.909 2.596 -12.460 1.00 74.38 220 SER A O 1
ATOM 1715 N N . VAL A 1 221 ? 18.244 3.989 -10.828 1.00 73.06 221 VAL A N 1
ATOM 1716 C CA . VAL A 1 221 ? 18.209 2.953 -9.791 1.00 73.06 221 VAL A CA 1
ATOM 1717 C C . VAL A 1 221 ? 17.218 1.848 -10.150 1.00 73.06 221 VAL A C 1
ATOM 1719 O O . VAL A 1 221 ? 17.505 0.672 -9.935 1.00 73.06 221 VAL A O 1
ATOM 1722 N N . TYR A 1 222 ? 16.063 2.204 -10.714 1.00 74.06 222 TYR A N 1
ATOM 1723 C CA . TYR A 1 222 ? 15.078 1.232 -11.174 1.00 74.06 222 TYR A CA 1
ATOM 1724 C C . TYR A 1 222 ? 15.607 0.362 -12.328 1.00 74.06 222 TYR A C 1
ATOM 1726 O O . TYR A 1 222 ? 15.564 -0.864 -12.249 1.00 74.06 222 TYR A O 1
ATOM 1734 N N . PHE A 1 223 ? 16.165 0.965 -13.380 1.00 72.69 223 PHE A N 1
ATOM 1735 C CA . PHE A 1 223 ? 16.675 0.221 -14.537 1.00 72.69 223 PHE A CA 1
ATOM 1736 C C . PHE A 1 223 ? 17.941 -0.585 -14.229 1.00 72.69 223 PHE A C 1
ATOM 1738 O O . PHE A 1 223 ? 18.110 -1.683 -14.763 1.00 72.69 223 PHE A O 1
ATOM 1745 N N . ASP A 1 224 ? 18.805 -0.098 -13.340 1.00 73.81 224 ASP A N 1
ATOM 1746 C CA . ASP A 1 224 ? 19.969 -0.855 -12.875 1.00 73.81 224 ASP A CA 1
ATOM 1747 C C . ASP A 1 224 ? 19.520 -2.132 -12.133 1.00 73.81 224 ASP A C 1
ATOM 1749 O O . ASP A 1 224 ? 20.128 -3.188 -12.298 1.00 73.81 224 ASP A O 1
ATOM 1753 N N . ARG A 1 225 ? 18.392 -2.084 -11.404 1.00 68.44 225 ARG A N 1
ATOM 1754 C CA . ARG A 1 225 ? 17.781 -3.260 -10.748 1.00 68.44 225 ARG A CA 1
ATOM 1755 C C . ARG A 1 225 ? 17.094 -4.217 -11.708 1.00 68.44 225 ARG A C 1
ATOM 1757 O O . ARG A 1 225 ? 17.137 -5.416 -11.476 1.00 68.44 225 ARG A O 1
ATOM 1764 N N . LEU A 1 226 ? 16.464 -3.709 -12.766 1.00 63.94 226 LEU A N 1
ATOM 1765 C CA . LEU A 1 226 ? 15.904 -4.561 -13.822 1.00 63.94 226 LEU A CA 1
ATOM 1766 C C . LEU A 1 226 ? 16.987 -5.291 -14.615 1.00 63.94 226 LEU A C 1
ATOM 1768 O O . LEU A 1 226 ? 16.692 -6.218 -15.366 1.00 63.94 226 LEU A O 1
ATOM 1772 N N . THR A 1 227 ? 18.235 -4.844 -14.497 1.00 64.94 227 THR A N 1
ATOM 1773 C CA . THR A 1 227 ? 19.343 -5.354 -15.289 1.00 64.94 227 THR A CA 1
ATOM 1774 C C . THR A 1 227 ? 20.528 -5.767 -14.404 1.00 64.94 227 THR A C 1
ATOM 1776 O O . THR A 1 227 ? 21.666 -5.338 -14.649 1.00 64.94 227 THR A O 1
ATOM 1779 N N . PRO A 1 228 ? 20.295 -6.628 -13.390 1.00 62.75 228 PRO A N 1
ATOM 1780 C CA . PRO A 1 228 ? 21.312 -6.979 -12.407 1.00 62.75 228 PRO A CA 1
ATOM 1781 C C . PRO A 1 228 ? 22.523 -7.648 -13.087 1.00 62.75 228 PRO A C 1
ATOM 1783 O O . PRO A 1 228 ? 22.391 -8.204 -14.185 1.00 62.75 228 PRO A O 1
ATOM 1786 N N . PRO A 1 229 ? 23.734 -7.561 -12.504 1.00 66.75 229 PRO A N 1
ATOM 1787 C CA . PRO A 1 229 ? 24.926 -8.215 -13.052 1.00 66.75 229 PRO A CA 1
ATOM 1788 C C . PRO A 1 229 ? 24.684 -9.719 -13.290 1.00 66.75 229 PRO A C 1
ATOM 1790 O O . PRO A 1 229 ? 23.870 -10.323 -12.600 1.00 66.75 229 PRO A O 1
ATOM 1793 N N . GLU A 1 230 ? 25.390 -10.333 -14.255 1.00 59.72 230 GLU A N 1
ATOM 1794 C CA . GLU A 1 230 ? 25.156 -11.720 -14.738 1.00 59.72 230 GLU A CA 1
ATOM 1795 C C . GLU A 1 230 ? 25.062 -12.792 -13.634 1.00 59.72 230 GLU A C 1
ATOM 1797 O O . GLU A 1 230 ? 24.450 -13.835 -13.841 1.00 59.72 230 GLU A O 1
ATOM 1802 N N . GLN A 1 231 ? 25.630 -12.540 -12.455 1.00 54.06 231 GLN A N 1
ATOM 1803 C CA . GLN A 1 231 ? 25.590 -13.458 -11.315 1.00 54.06 231 GLN A CA 1
ATOM 1804 C C . GLN A 1 231 ? 24.266 -13.432 -10.528 1.00 54.06 231 GLN A C 1
ATOM 1806 O O . GLN A 1 231 ? 24.055 -14.317 -9.707 1.00 54.06 231 GLN A O 1
ATOM 1811 N N . ASP A 1 232 ? 23.377 -12.465 -10.778 1.00 57.59 232 ASP A N 1
ATOM 1812 C CA . ASP A 1 232 ? 22.172 -12.217 -9.968 1.00 57.59 232 ASP A CA 1
ATOM 1813 C C . ASP A 1 232 ? 20.887 -12.119 -10.825 1.00 57.59 232 ASP A C 1
ATOM 1815 O O . ASP A 1 232 ? 19.875 -11.553 -10.421 1.00 57.59 232 ASP A O 1
ATOM 1819 N N . VAL A 1 233 ? 20.910 -12.690 -12.039 1.00 55.56 233 VAL A N 1
ATOM 1820 C CA . VAL A 1 233 ? 19.796 -12.654 -13.016 1.00 55.56 233 VAL A CA 1
ATOM 1821 C C . VAL A 1 233 ? 18.503 -13.268 -12.458 1.00 55.56 233 VAL A C 1
ATOM 1823 O O . VAL A 1 233 ? 17.406 -12.833 -12.808 1.00 55.56 233 VAL A O 1
ATOM 1826 N N . HIS A 1 234 ? 18.616 -14.226 -11.535 1.00 57.34 234 HIS A N 1
ATOM 1827 C CA . HIS A 1 234 ? 17.475 -14.846 -10.855 1.00 57.34 234 HIS A CA 1
ATOM 1828 C C . HIS A 1 234 ? 16.793 -13.945 -9.814 1.00 57.34 234 HIS A C 1
ATOM 1830 O O . HIS A 1 234 ? 15.756 -14.325 -9.283 1.00 57.34 234 HIS A O 1
ATOM 1836 N N . ASN A 1 235 ? 17.351 -12.768 -9.527 1.00 58.19 235 ASN A N 1
ATOM 1837 C CA . ASN A 1 235 ? 16.887 -11.870 -8.470 1.00 58.19 235 ASN A CA 1
ATOM 1838 C C . ASN A 1 235 ? 16.033 -10.705 -9.002 1.00 58.19 235 ASN A C 1
ATOM 1840 O O . ASN A 1 235 ? 15.689 -9.781 -8.265 1.00 58.19 235 ASN A O 1
ATOM 1844 N N . THR A 1 236 ? 15.709 -10.723 -10.298 1.00 59.41 236 THR A N 1
ATOM 1845 C CA . THR A 1 236 ? 14.810 -9.730 -10.889 1.00 59.41 236 THR A CA 1
ATOM 1846 C C . THR A 1 236 ? 13.380 -10.128 -10.555 1.00 59.41 236 THR A C 1
ATOM 1848 O O . THR A 1 236 ? 12.899 -11.131 -11.070 1.00 59.41 236 THR A O 1
ATOM 1851 N N . ASP A 1 237 ? 12.718 -9.366 -9.687 1.00 68.44 237 ASP A N 1
ATOM 1852 C CA . ASP A 1 237 ? 11.341 -9.626 -9.267 1.00 68.44 237 ASP A CA 1
ATOM 1853 C C . ASP A 1 237 ? 10.363 -9.303 -10.421 1.00 68.44 237 ASP A C 1
ATOM 1855 O O . ASP A 1 237 ? 10.169 -8.125 -10.759 1.00 68.44 237 ASP A O 1
ATOM 1859 N N . PRO A 1 238 ? 9.773 -10.322 -11.077 1.00 72.00 238 PRO A N 1
ATOM 1860 C CA . PRO A 1 238 ? 8.898 -10.117 -12.227 1.00 72.00 238 PRO A CA 1
ATOM 1861 C C . PRO A 1 238 ? 7.594 -9.399 -11.847 1.00 72.00 238 PRO A C 1
ATOM 1863 O O . PRO A 1 238 ? 6.973 -8.764 -12.707 1.00 72.00 238 PRO A O 1
ATOM 1866 N N . GLU A 1 239 ? 7.182 -9.446 -10.576 1.00 72.25 239 GLU A N 1
ATOM 1867 C CA . GLU A 1 239 ? 5.973 -8.768 -10.110 1.00 72.25 239 GLU A CA 1
ATOM 1868 C C . GLU A 1 239 ? 6.167 -7.249 -10.134 1.00 72.25 239 GLU A C 1
ATOM 1870 O O . GLU A 1 239 ? 5.313 -6.532 -10.658 1.00 72.25 239 GLU A O 1
ATOM 1875 N N . LEU A 1 240 ? 7.327 -6.747 -9.689 1.00 71.19 240 LEU A N 1
ATOM 1876 C CA . LEU A 1 240 ? 7.647 -5.311 -9.718 1.00 71.19 240 LEU A CA 1
ATOM 1877 C C . LEU A 1 240 ? 7.603 -4.736 -11.136 1.00 71.19 240 LEU A C 1
ATOM 1879 O O . LEU A 1 240 ? 7.019 -3.673 -11.367 1.00 71.19 240 LEU A O 1
ATOM 1883 N N . TYR A 1 241 ? 8.184 -5.457 -12.094 1.00 75.94 241 TYR A N 1
ATOM 1884 C CA . TYR A 1 241 ? 8.153 -5.057 -13.498 1.00 75.94 241 TYR A CA 1
ATOM 1885 C C . TYR A 1 241 ? 6.715 -4.992 -14.025 1.00 75.94 241 TYR A C 1
ATOM 1887 O O . TYR A 1 241 ? 6.324 -4.004 -14.650 1.00 75.94 241 TYR A O 1
ATOM 1895 N N . THR A 1 242 ? 5.905 -6.000 -13.693 1.00 81.06 242 THR A N 1
ATOM 1896 C CA . THR A 1 242 ? 4.494 -6.074 -14.090 1.00 81.06 242 THR A CA 1
ATOM 1897 C C . THR A 1 242 ? 3.687 -4.904 -13.525 1.00 81.06 242 THR A C 1
ATOM 1899 O O . THR A 1 242 ? 2.911 -4.291 -14.257 1.00 81.06 242 THR A O 1
ATOM 1902 N N . VAL A 1 243 ? 3.907 -4.526 -12.260 1.00 82.00 243 VAL A N 1
ATOM 1903 C CA . VAL A 1 243 ? 3.235 -3.366 -11.650 1.00 82.00 243 VAL A CA 1
ATOM 1904 C C . VAL A 1 243 ? 3.609 -2.064 -12.357 1.00 82.00 243 VAL A C 1
ATOM 1906 O O . VAL A 1 243 ? 2.725 -1.258 -12.641 1.00 82.00 243 VAL A O 1
ATOM 1909 N N . MET A 1 244 ? 4.892 -1.849 -12.679 1.00 82.88 244 MET A N 1
ATOM 1910 C CA . MET A 1 244 ? 5.319 -0.622 -13.371 1.00 82.88 244 MET A CA 1
ATOM 1911 C C . MET A 1 244 ? 4.737 -0.555 -14.779 1.00 82.88 244 MET A C 1
ATOM 1913 O O . MET A 1 244 ? 4.236 0.489 -15.190 1.00 82.88 244 MET A O 1
ATOM 1917 N N . LEU A 1 245 ? 4.784 -1.666 -15.517 1.00 81.56 245 LEU A N 1
ATOM 1918 C CA . LEU A 1 245 ? 4.195 -1.736 -16.848 1.00 81.56 245 LEU A CA 1
ATOM 1919 C C . LEU A 1 245 ? 2.703 -1.436 -16.811 1.00 81.56 245 LEU A C 1
ATOM 1921 O O . LEU A 1 245 ? 2.241 -0.606 -17.589 1.00 81.56 245 LEU A O 1
ATOM 1925 N N . GLN A 1 246 ? 1.971 -2.068 -15.892 1.00 84.56 246 GLN A N 1
ATOM 1926 C CA . GLN A 1 246 ? 0.543 -1.831 -15.747 1.00 84.56 246 GLN A CA 1
ATOM 1927 C C . GLN A 1 246 ? 0.273 -0.364 -15.399 1.00 84.56 246 GLN A C 1
ATOM 1929 O O . GLN A 1 246 ? -0.557 0.261 -16.050 1.00 84.56 246 GLN A O 1
ATOM 1934 N N . TYR A 1 247 ? 1.022 0.210 -14.452 1.00 84.81 247 TYR A N 1
ATOM 1935 C CA . TYR A 1 247 ? 0.905 1.619 -14.077 1.00 84.81 247 TYR A CA 1
ATOM 1936 C C . TYR A 1 247 ? 1.138 2.552 -15.275 1.00 84.81 247 TYR A C 1
ATOM 1938 O O . TYR A 1 247 ? 0.368 3.476 -15.509 1.00 84.81 247 TYR A O 1
ATOM 1946 N N . LEU A 1 248 ? 2.174 2.323 -16.081 1.00 84.25 248 LEU A N 1
ATOM 1947 C CA . LEU A 1 248 ? 2.433 3.155 -17.261 1.00 84.25 248 LEU A CA 1
ATOM 1948 C C . LEU A 1 248 ? 1.397 2.947 -18.371 1.00 84.25 248 LEU A C 1
ATOM 1950 O O . LEU A 1 248 ? 1.048 3.898 -19.070 1.00 84.25 248 LEU A O 1
ATOM 1954 N N . ALA A 1 249 ? 0.887 1.725 -18.523 1.00 81.25 249 ALA A N 1
ATOM 1955 C CA . ALA A 1 249 ? -0.134 1.400 -19.511 1.00 81.25 249 ALA A CA 1
ATOM 1956 C C . ALA A 1 249 ? -1.485 2.052 -19.185 1.00 81.25 249 ALA A C 1
ATOM 1958 O O . ALA A 1 249 ? -2.193 2.472 -20.098 1.00 81.25 249 ALA A O 1
ATOM 1959 N N . THR A 1 250 ? -1.836 2.157 -17.901 1.00 85.38 250 THR A N 1
ATOM 1960 C CA . THR A 1 250 ? -3.091 2.777 -17.448 1.00 85.38 250 THR A CA 1
ATOM 1961 C C . THR A 1 250 ? -2.961 4.259 -17.106 1.00 85.38 250 THR A C 1
ATOM 1963 O O . THR A 1 250 ? -3.965 4.930 -16.865 1.00 85.38 250 THR A O 1
ATOM 1966 N N . GLY A 1 251 ? -1.729 4.762 -17.049 1.00 81.69 251 GLY A N 1
ATOM 1967 C CA . GLY A 1 251 ? -1.409 6.098 -16.579 1.00 81.69 251 GLY A CA 1
ATOM 1968 C C . GLY A 1 251 ? -1.588 7.201 -17.603 1.00 81.69 251 GLY A C 1
ATOM 1969 O O . GLY A 1 251 ? -1.968 7.004 -18.757 1.00 81.69 251 GLY A O 1
ATOM 1970 N N . ARG A 1 252 ? -1.290 8.420 -17.151 1.00 79.81 252 ARG A N 1
ATOM 1971 C CA . ARG A 1 252 ? -1.319 9.601 -18.009 1.00 79.81 252 ARG A CA 1
ATOM 1972 C C . ARG A 1 252 ? -0.197 9.528 -19.046 1.00 79.81 252 ARG A C 1
ATOM 1974 O O . ARG A 1 252 ? 0.922 9.113 -18.733 1.00 79.81 252 ARG A O 1
ATOM 1981 N N . VAL A 1 253 ? -0.479 9.991 -20.263 1.00 75.69 253 VAL A N 1
ATOM 1982 C CA . VAL A 1 253 ? 0.463 9.969 -21.398 1.00 75.69 253 VAL A CA 1
ATOM 1983 C C . VAL A 1 253 ? 1.773 10.688 -21.056 1.00 75.69 253 VAL A C 1
ATOM 1985 O O . VAL A 1 253 ? 2.836 10.305 -21.538 1.00 75.69 253 VAL A O 1
ATOM 1988 N N . GLU A 1 254 ? 1.729 11.690 -20.179 1.00 79.12 254 GLU A N 1
ATOM 1989 C CA . GLU A 1 254 ? 2.898 12.433 -19.715 1.00 79.12 254 GLU A CA 1
ATOM 1990 C C . GLU A 1 254 ? 3.897 11.551 -18.954 1.00 79.12 254 GLU A C 1
ATOM 1992 O O . GLU A 1 254 ? 5.099 11.668 -19.183 1.00 79.12 254 GLU A O 1
ATOM 1997 N N . TYR A 1 255 ? 3.434 10.648 -18.083 1.00 77.44 255 TYR A N 1
ATOM 1998 C CA . TYR A 1 255 ? 4.320 9.744 -17.330 1.00 77.44 255 TYR A CA 1
ATOM 1999 C C . TYR A 1 255 ? 5.035 8.789 -18.268 1.00 77.44 255 TYR A C 1
ATOM 2001 O O . TYR A 1 255 ? 6.252 8.627 -18.235 1.00 77.44 255 TYR A O 1
ATOM 2009 N N . THR A 1 256 ? 4.252 8.229 -19.168 1.00 71.69 256 THR A N 1
ATOM 2010 C CA . THR A 1 256 ? 4.677 7.304 -20.199 1.00 71.69 256 THR A CA 1
ATOM 2011 C C . THR A 1 256 ? 5.687 7.959 -21.148 1.00 71.69 256 THR A C 1
ATOM 2013 O O . THR A 1 256 ? 6.743 7.390 -21.430 1.00 71.69 256 THR A O 1
ATOM 2016 N N . ARG A 1 257 ? 5.458 9.220 -21.533 1.00 75.75 257 ARG A N 1
ATOM 2017 C CA . ARG A 1 257 ? 6.415 10.029 -22.294 1.00 75.75 257 ARG A CA 1
ATOM 2018 C C . ARG A 1 257 ? 7.724 10.261 -21.536 1.00 75.75 257 ARG A C 1
ATOM 2020 O O . ARG A 1 257 ? 8.781 10.095 -22.136 1.00 75.75 257 ARG A O 1
ATOM 2027 N N . LEU A 1 258 ? 7.670 10.619 -20.251 1.00 76.94 258 LEU A N 1
ATOM 2028 C CA . LEU A 1 258 ? 8.868 10.849 -19.430 1.00 76.94 258 LEU A CA 1
ATOM 2029 C C . LEU A 1 258 ? 9.740 9.591 -19.326 1.00 76.94 258 LEU A C 1
ATOM 2031 O O . LEU A 1 258 ? 10.957 9.673 -19.482 1.00 76.94 258 LEU A O 1
ATOM 2035 N N . VAL A 1 259 ? 9.123 8.425 -19.112 1.00 76.31 259 VAL A N 1
ATOM 2036 C CA . VAL A 1 259 ? 9.829 7.134 -19.065 1.00 76.31 259 VAL A CA 1
ATOM 2037 C C . VAL A 1 259 ? 10.503 6.835 -20.401 1.00 76.31 259 VAL A C 1
ATOM 2039 O O . VAL A 1 259 ? 11.671 6.457 -20.437 1.00 76.31 259 VAL A O 1
ATOM 2042 N N . VAL A 1 260 ? 9.788 7.026 -21.510 1.00 73.12 260 VAL A N 1
ATOM 2043 C CA . VAL A 1 260 ? 10.331 6.796 -22.855 1.00 73.12 260 VAL A CA 1
ATOM 2044 C C . VAL A 1 260 ? 11.480 7.741 -23.165 1.00 73.12 260 VAL A C 1
ATOM 2046 O O . VAL A 1 260 ? 12.504 7.293 -23.671 1.00 73.12 260 VAL A O 1
ATOM 2049 N N . GLU A 1 261 ? 11.341 9.032 -22.860 1.00 77.94 261 GLU A N 1
ATOM 2050 C CA . GLU A 1 261 ? 12.414 10.011 -23.051 1.00 77.94 261 GLU A CA 1
ATOM 2051 C C . GLU A 1 261 ? 13.658 9.613 -22.247 1.00 77.94 261 GLU A C 1
ATOM 2053 O O . GLU A 1 261 ? 14.747 9.556 -22.818 1.00 77.94 261 GLU A O 1
ATOM 2058 N N . TYR A 1 262 ? 13.487 9.199 -20.987 1.00 80.56 262 TYR A N 1
ATOM 2059 C CA . TYR A 1 262 ? 14.578 8.673 -20.166 1.00 80.56 262 TYR A CA 1
ATOM 2060 C C . TYR A 1 262 ? 15.254 7.443 -20.796 1.00 80.56 262 TYR A C 1
ATOM 2062 O O . TYR A 1 262 ? 16.481 7.400 -20.919 1.00 80.56 262 TYR A O 1
ATOM 2070 N N . ILE A 1 263 ? 14.471 6.440 -21.214 1.00 75.12 263 ILE A N 1
ATOM 2071 C CA . ILE A 1 263 ? 14.996 5.218 -21.842 1.00 75.12 263 ILE A CA 1
ATOM 2072 C C . ILE A 1 263 ? 15.768 5.568 -23.106 1.00 75.12 263 ILE A C 1
ATOM 2074 O O . ILE A 1 263 ? 16.864 5.057 -23.316 1.00 75.12 263 ILE A O 1
ATOM 2078 N N . ILE A 1 264 ? 15.215 6.438 -23.950 1.00 74.00 264 ILE A N 1
ATOM 2079 C CA . ILE A 1 264 ? 15.859 6.844 -25.195 1.00 74.00 264 ILE A CA 1
ATOM 2080 C C . ILE A 1 264 ? 17.169 7.567 -24.902 1.00 74.00 264 ILE A C 1
ATOM 2082 O O . ILE A 1 264 ? 18.166 7.273 -25.555 1.00 74.00 264 ILE A O 1
ATOM 2086 N N . ASP A 1 265 ? 17.200 8.489 -23.944 1.00 78.25 265 ASP A N 1
ATOM 2087 C CA . ASP A 1 265 ? 18.423 9.211 -23.594 1.00 78.25 265 ASP A CA 1
ATOM 2088 C C . ASP A 1 265 ? 19.491 8.257 -23.040 1.00 78.25 265 ASP A C 1
ATOM 2090 O O . ASP A 1 265 ? 20.661 8.331 -23.432 1.00 78.25 265 ASP A O 1
ATOM 2094 N N . ARG A 1 266 ? 19.088 7.278 -22.219 1.00 74.44 266 ARG A N 1
ATOM 2095 C CA . ARG A 1 266 ? 19.982 6.222 -21.727 1.00 74.44 266 ARG A CA 1
ATOM 2096 C C . ARG A 1 266 ? 20.488 5.330 -22.859 1.00 74.44 266 ARG A C 1
ATOM 2098 O O . ARG A 1 266 ? 21.687 5.066 -22.936 1.00 74.44 266 ARG A O 1
ATOM 2105 N N . LEU A 1 267 ? 19.607 4.908 -23.763 1.00 70.25 267 LEU A N 1
ATOM 2106 C CA . LEU A 1 267 ? 19.971 4.124 -24.938 1.00 70.25 267 LEU A CA 1
ATOM 2107 C C . LEU A 1 267 ? 20.882 4.914 -25.867 1.00 70.25 267 LEU A C 1
ATOM 2109 O O . LEU A 1 267 ? 21.860 4.346 -26.318 1.00 70.25 267 LEU A O 1
ATOM 2113 N N . ARG A 1 268 ? 20.652 6.208 -26.115 1.00 74.31 268 ARG A N 1
ATOM 2114 C CA . ARG A 1 268 ? 21.570 7.048 -26.904 1.00 74.31 268 ARG A CA 1
ATOM 2115 C C . ARG A 1 268 ? 22.933 7.175 -26.235 1.00 74.31 268 ARG A C 1
ATOM 2117 O O . ARG A 1 268 ? 23.940 7.136 -26.932 1.00 74.31 268 ARG A O 1
ATOM 2124 N N . SER A 1 269 ? 22.992 7.281 -24.907 1.00 76.31 269 SER A N 1
ATOM 2125 C CA . SER A 1 269 ? 24.273 7.277 -24.192 1.00 76.31 269 SER A CA 1
ATOM 2126 C C . SER A 1 269 ? 25.060 5.988 -24.452 1.00 76.31 269 SER A C 1
ATOM 2128 O O . SER A 1 269 ? 26.272 6.056 -24.625 1.00 76.31 269 SER A O 1
ATOM 2130 N N . ILE A 1 270 ? 24.384 4.837 -24.521 1.00 69.75 270 ILE A N 1
ATOM 2131 C CA . ILE A 1 270 ? 25.001 3.524 -24.775 1.00 69.75 270 ILE A CA 1
ATOM 2132 C C . ILE A 1 270 ? 25.304 3.329 -26.276 1.00 69.75 270 ILE A C 1
ATOM 2134 O O . ILE A 1 270 ? 26.396 2.918 -26.657 1.00 69.75 270 ILE A O 1
ATOM 2138 N N . LEU A 1 271 ? 24.338 3.657 -27.136 1.00 67.94 271 LEU A N 1
ATOM 2139 C CA . LEU A 1 271 ? 24.326 3.467 -28.590 1.00 67.94 271 LEU A CA 1
ATOM 2140 C C . LEU A 1 271 ? 24.992 4.604 -29.365 1.00 67.94 271 LEU A C 1
ATOM 2142 O O . LEU A 1 271 ? 25.133 4.503 -30.576 1.00 67.94 271 LEU A O 1
ATOM 2146 N N . SER A 1 272 ? 25.498 5.651 -28.717 1.00 60.97 272 SER A N 1
ATOM 2147 C CA . SER A 1 272 ? 26.468 6.561 -29.348 1.00 60.97 272 SER A CA 1
ATOM 2148 C C . SER A 1 272 ? 27.699 5.812 -29.906 1.00 60.97 272 SER A C 1
ATOM 2150 O O . SER A 1 272 ? 28.471 6.381 -30.672 1.00 60.97 272 SER A O 1
ATOM 2152 N N . GLN A 1 273 ? 27.833 4.516 -29.587 1.00 54.34 273 GLN A N 1
ATOM 2153 C CA . GLN A 1 273 ? 28.793 3.563 -30.140 1.00 54.34 273 GLN A CA 1
ATOM 2154 C C . GLN A 1 273 ? 28.233 2.620 -31.240 1.00 54.34 273 GLN A C 1
ATOM 2156 O O . GLN A 1 273 ? 29.017 1.922 -31.875 1.00 54.34 273 GLN A O 1
ATOM 2161 N N . ALA A 1 274 ? 26.918 2.577 -31.501 1.00 53.41 274 ALA A N 1
ATOM 2162 C CA . ALA A 1 274 ? 26.280 1.667 -32.463 1.00 53.41 274 ALA A CA 1
ATOM 2163 C C . ALA A 1 274 ? 25.045 2.293 -33.150 1.00 53.41 274 ALA A C 1
ATOM 2165 O O . ALA A 1 274 ? 24.071 2.677 -32.508 1.00 53.41 274 ALA A O 1
ATOM 2166 N N . THR A 1 275 ? 25.041 2.344 -34.484 1.00 52.34 275 THR A N 1
ATOM 2167 C CA . THR A 1 275 ? 23.924 2.860 -35.293 1.00 52.34 275 THR A CA 1
ATOM 2168 C C . THR A 1 275 ? 22.705 1.934 -35.223 1.00 52.34 275 THR A C 1
ATOM 2170 O O . THR A 1 275 ? 22.621 0.964 -35.974 1.00 52.34 275 THR A O 1
ATOM 2173 N N . PHE A 1 276 ? 21.745 2.237 -34.348 1.00 58.28 276 PHE A N 1
ATOM 2174 C CA . PHE A 1 276 ? 20.439 1.572 -34.306 1.00 58.28 276 PHE A CA 1
ATOM 2175 C C . PHE A 1 276 ? 19.315 2.586 -34.522 1.00 58.28 276 PHE A C 1
ATOM 2177 O O . PHE A 1 276 ? 19.276 3.628 -33.868 1.00 58.28 276 PHE A O 1
ATOM 2184 N N . ASN A 1 277 ? 18.391 2.277 -35.435 1.00 60.84 277 ASN A N 1
ATOM 2185 C CA . ASN A 1 277 ? 17.253 3.134 -35.754 1.00 60.84 277 ASN A CA 1
ATOM 2186 C C . ASN A 1 277 ? 16.017 2.613 -35.006 1.00 60.84 277 ASN A C 1
ATOM 2188 O O . ASN A 1 277 ? 15.342 1.692 -35.461 1.00 60.84 277 ASN A O 1
ATOM 2192 N N . ILE A 1 278 ? 15.773 3.142 -33.808 1.00 61.34 278 ILE A N 1
ATOM 2193 C CA . ILE A 1 278 ? 14.601 2.789 -32.997 1.00 61.34 278 ILE A CA 1
ATOM 2194 C C . ILE A 1 278 ? 13.417 3.640 -33.491 1.00 61.34 278 ILE A C 1
ATOM 2196 O O . ILE A 1 278 ? 13.597 4.850 -33.651 1.00 61.34 278 ILE A O 1
ATOM 2200 N N . PRO A 1 279 ? 12.214 3.073 -33.719 1.00 63.91 279 PRO A N 1
ATOM 2201 C CA . PRO A 1 279 ? 11.029 3.820 -34.154 1.00 63.91 279 PRO A CA 1
ATOM 2202 C C . PRO A 1 279 ? 10.447 4.661 -33.000 1.00 63.91 279 PRO A C 1
ATOM 2204 O O . PRO A 1 279 ? 9.377 4.393 -32.454 1.00 63.91 279 PRO A O 1
ATOM 2207 N N . ILE A 1 280 ? 11.194 5.694 -32.612 1.00 60.81 280 ILE A N 1
ATOM 2208 C CA . ILE A 1 280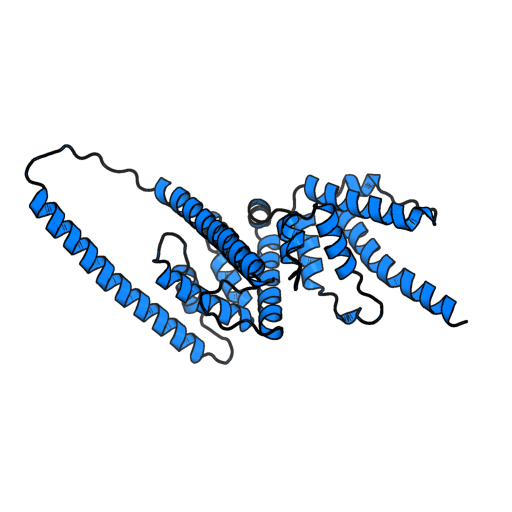 ? 10.932 6.582 -31.472 1.00 60.81 280 ILE A CA 1
ATOM 2209 C C . ILE A 1 280 ? 9.620 7.355 -31.650 1.00 60.81 280 ILE A C 1
ATOM 2211 O O . ILE A 1 280 ? 8.870 7.546 -30.691 1.00 60.81 280 ILE A O 1
ATOM 2215 N N . ASP A 1 281 ? 9.320 7.777 -32.877 1.00 65.62 281 ASP A N 1
ATOM 2216 C CA . ASP A 1 281 ? 8.125 8.573 -33.162 1.00 65.62 281 ASP A CA 1
ATOM 2217 C C . ASP A 1 281 ? 6.829 7.766 -33.026 1.00 65.62 281 ASP A C 1
ATOM 2219 O O . ASP A 1 281 ? 5.782 8.336 -32.717 1.00 65.62 281 ASP A O 1
ATOM 2223 N N . THR A 1 282 ? 6.907 6.442 -33.188 1.00 64.56 282 THR A N 1
ATOM 2224 C CA . THR A 1 282 ? 5.778 5.529 -32.984 1.00 64.56 282 THR A CA 1
ATOM 2225 C C . THR A 1 282 ? 5.531 5.304 -31.494 1.00 64.56 282 THR A C 1
ATOM 2227 O O . THR A 1 282 ? 4.400 5.443 -31.035 1.00 64.56 282 THR A O 1
ATOM 2230 N N . ALA A 1 283 ? 6.596 5.079 -30.712 1.00 60.81 283 ALA A N 1
ATOM 2231 C CA . ALA A 1 283 ? 6.499 4.914 -29.260 1.00 60.81 283 ALA A CA 1
ATOM 2232 C C . ALA A 1 283 ? 5.922 6.156 -28.560 1.00 60.81 283 ALA A C 1
ATOM 2234 O O . ALA A 1 283 ? 5.206 6.031 -27.578 1.00 60.81 283 ALA A O 1
ATOM 2235 N N . ARG A 1 284 ? 6.158 7.366 -29.083 1.00 63.06 284 ARG A N 1
ATOM 2236 C CA . ARG A 1 284 ? 5.590 8.606 -28.520 1.00 63.06 284 ARG A CA 1
ATOM 2237 C C . ARG A 1 284 ? 4.068 8.730 -28.639 1.00 63.06 284 ARG A C 1
ATOM 2239 O O . ARG A 1 284 ? 3.497 9.574 -27.953 1.00 63.06 284 ARG A O 1
ATOM 2246 N N . ARG A 1 285 ? 3.424 7.975 -29.533 1.00 67.25 285 ARG A N 1
ATOM 2247 C CA . ARG A 1 285 ? 1.998 8.149 -29.863 1.00 67.25 285 ARG A CA 1
ATOM 2248 C C . ARG A 1 285 ? 1.094 7.065 -29.287 1.00 67.25 285 ARG A C 1
ATOM 2250 O O . ARG A 1 285 ? -0.111 7.282 -29.236 1.00 67.25 285 ARG A O 1
ATOM 2257 N N . ASP A 1 286 ? 1.657 5.937 -28.868 1.00 69.88 286 ASP A N 1
ATOM 2258 C CA . ASP A 1 286 ? 0.896 4.765 -28.445 1.00 69.88 286 ASP A CA 1
ATOM 2259 C C . ASP A 1 286 ? 1.494 4.134 -27.167 1.00 69.88 286 ASP A C 1
ATOM 2261 O O . ASP A 1 286 ? 2.627 3.647 -27.199 1.00 69.88 286 ASP A O 1
ATOM 2265 N N . PRO A 1 287 ? 0.743 4.100 -26.048 1.00 62.56 287 PRO A N 1
ATOM 2266 C CA . PRO A 1 287 ? 1.158 3.433 -24.814 1.00 62.56 287 PRO A CA 1
ATOM 2267 C C . PRO A 1 287 ? 1.518 1.946 -24.984 1.00 62.56 287 PRO A C 1
ATOM 2269 O O . PRO A 1 287 ? 2.410 1.456 -24.292 1.00 62.56 287 PRO A O 1
ATOM 2272 N N . GLN A 1 288 ? 0.894 1.212 -25.915 1.00 68.12 288 GLN A N 1
ATOM 2273 C CA . GLN A 1 288 ? 1.225 -0.206 -26.139 1.00 68.12 288 GLN A CA 1
ATOM 2274 C C . GLN A 1 288 ? 2.581 -0.403 -26.825 1.00 68.12 288 GLN A C 1
ATOM 2276 O O . GLN A 1 288 ? 3.345 -1.315 -26.487 1.00 68.12 288 GLN A O 1
ATOM 2281 N N . SER A 1 289 ? 2.938 0.505 -27.731 1.00 67.94 289 SER A N 1
ATOM 2282 C CA . SER A 1 289 ? 4.272 0.558 -28.335 1.00 67.94 289 SER A CA 1
ATOM 2283 C C . SER A 1 289 ? 5.383 0.745 -27.286 1.00 67.94 289 SER A C 1
ATOM 2285 O O . SER A 1 289 ? 6.531 0.373 -27.526 1.00 67.94 289 SER A O 1
ATOM 2287 N N . ILE A 1 290 ? 5.055 1.263 -26.099 1.00 63.53 290 ILE A N 1
ATOM 2288 C CA . ILE A 1 290 ? 6.000 1.490 -24.996 1.00 63.53 290 ILE A CA 1
ATOM 2289 C C . ILE A 1 290 ? 6.198 0.246 -24.150 1.00 63.53 290 ILE A C 1
ATOM 2291 O O . ILE A 1 290 ? 7.332 -0.032 -23.775 1.00 63.53 290 ILE A O 1
ATOM 2295 N N . VAL A 1 291 ? 5.144 -0.536 -23.911 1.00 66.44 291 VAL A N 1
ATOM 2296 C CA . VAL A 1 291 ? 5.290 -1.878 -23.327 1.00 66.44 291 VAL A CA 1
ATOM 2297 C C . VAL A 1 291 ? 6.225 -2.704 -24.205 1.00 66.44 291 VAL A C 1
ATOM 2299 O O . VAL A 1 291 ? 7.187 -3.273 -23.708 1.00 66.44 291 VAL A O 1
ATOM 2302 N N . THR A 1 292 ? 6.029 -2.649 -25.524 1.00 72.00 292 THR A N 1
ATOM 2303 C CA . THR A 1 292 ? 6.902 -3.322 -26.498 1.00 72.00 292 THR A CA 1
ATOM 2304 C C . THR A 1 292 ? 8.345 -2.807 -26.438 1.00 72.00 292 THR A C 1
ATOM 2306 O O . THR A 1 292 ? 9.290 -3.584 -26.544 1.00 72.00 292 THR A O 1
ATOM 2309 N N . LEU A 1 293 ? 8.546 -1.498 -26.251 1.00 70.00 293 LEU A N 1
ATOM 2310 C CA . LEU A 1 293 ? 9.877 -0.896 -26.140 1.00 70.00 293 LEU A CA 1
ATOM 2311 C C . LEU A 1 293 ? 10.569 -1.251 -24.815 1.00 70.00 293 LEU A C 1
ATOM 2313 O O . LEU A 1 293 ? 11.763 -1.536 -24.810 1.00 70.00 293 LEU A O 1
ATOM 2317 N N . LEU A 1 294 ? 9.836 -1.259 -23.703 1.00 67.88 294 LEU A N 1
ATOM 2318 C CA . LEU A 1 294 ? 10.328 -1.684 -22.393 1.00 67.88 294 LEU A CA 1
ATOM 2319 C C . LEU A 1 294 ? 10.674 -3.172 -22.382 1.00 67.88 294 LEU A C 1
ATOM 2321 O O . LEU A 1 294 ? 11.716 -3.541 -21.845 1.00 67.88 294 LEU A O 1
ATOM 2325 N N . ASP A 1 295 ? 9.837 -4.000 -22.999 1.00 69.50 295 ASP A N 1
ATOM 2326 C CA . ASP A 1 295 ? 10.057 -5.436 -23.163 1.00 69.50 295 ASP A CA 1
ATOM 2327 C C . ASP A 1 295 ? 11.276 -5.700 -24.062 1.00 69.50 295 ASP A C 1
ATOM 2329 O O . ASP A 1 295 ? 12.179 -6.467 -23.721 1.00 69.50 295 ASP A O 1
ATOM 2333 N N . PHE A 1 296 ? 11.400 -4.944 -25.160 1.00 72.88 296 PHE A N 1
ATOM 2334 C CA . PHE A 1 296 ? 12.595 -4.952 -25.999 1.00 72.88 296 PHE A CA 1
ATOM 2335 C C . PHE A 1 296 ? 13.851 -4.565 -25.215 1.00 72.88 296 PHE A C 1
ATOM 2337 O O . PHE A 1 296 ? 14.859 -5.256 -25.323 1.00 72.88 296 PHE A O 1
ATOM 2344 N N . VAL A 1 297 ? 13.823 -3.490 -24.422 1.00 67.12 297 VAL A N 1
ATOM 2345 C CA . VAL A 1 297 ? 14.978 -3.050 -23.621 1.00 67.12 297 VAL A CA 1
ATOM 2346 C C . VAL A 1 297 ? 15.353 -4.096 -22.577 1.00 67.12 297 VAL A C 1
ATOM 2348 O O . VAL A 1 297 ? 16.539 -4.397 -22.420 1.00 67.12 297 VAL A O 1
ATOM 2351 N N . TYR A 1 298 ? 14.360 -4.684 -21.911 1.00 67.19 298 TYR A N 1
ATOM 2352 C CA . TYR A 1 298 ? 14.554 -5.765 -20.953 1.00 67.19 298 TYR A CA 1
ATOM 2353 C C . TYR A 1 298 ? 15.259 -6.966 -21.612 1.00 67.19 298 TYR A C 1
ATOM 2355 O O . TYR A 1 298 ? 16.339 -7.382 -21.180 1.00 67.19 298 TYR A O 1
ATOM 2363 N N . HIS A 1 299 ? 14.737 -7.449 -22.742 1.00 69.94 299 HIS A N 1
ATOM 2364 C CA . HIS A 1 299 ? 15.314 -8.576 -23.476 1.00 69.94 299 HIS A CA 1
ATOM 2365 C C . HIS A 1 299 ? 16.652 -8.262 -24.169 1.00 69.94 299 HIS A C 1
ATOM 2367 O O . HIS A 1 299 ? 17.541 -9.118 -24.228 1.00 69.94 299 HIS A O 1
ATOM 2373 N N . PHE A 1 300 ? 16.839 -7.046 -24.684 1.00 67.12 300 PHE A N 1
ATOM 2374 C CA . PHE A 1 300 ? 18.087 -6.598 -25.306 1.00 67.12 300 PHE A CA 1
ATOM 2375 C C . PHE A 1 300 ? 19.216 -6.488 -24.276 1.00 67.12 300 PHE A C 1
ATOM 2377 O O . PHE A 1 300 ? 20.338 -6.941 -24.529 1.00 67.12 300 PHE A O 1
ATOM 2384 N N . SER A 1 301 ? 18.918 -5.952 -23.088 1.00 62.28 301 SER A N 1
ATOM 2385 C CA . SER A 1 301 ? 19.863 -5.907 -21.968 1.00 62.28 301 SER A CA 1
ATOM 2386 C C . SER A 1 301 ? 20.309 -7.314 -21.558 1.00 62.28 301 SER A C 1
ATOM 2388 O O . SER A 1 301 ? 21.503 -7.544 -21.366 1.00 62.28 301 SER A O 1
ATOM 2390 N N . ALA A 1 302 ? 19.386 -8.282 -21.528 1.00 63.41 302 ALA A N 1
ATOM 2391 C CA . ALA A 1 302 ? 19.711 -9.680 -21.245 1.00 63.41 302 ALA A CA 1
ATOM 2392 C C . ALA A 1 302 ? 20.600 -10.328 -22.334 1.00 63.41 302 ALA A C 1
ATOM 2394 O O . ALA A 1 302 ? 21.564 -11.031 -22.018 1.00 63.41 302 ALA A O 1
ATOM 2395 N N . ARG A 1 303 ? 20.318 -10.071 -23.623 1.00 63.81 303 ARG A N 1
ATOM 2396 C CA . ARG A 1 303 ? 21.039 -10.673 -24.767 1.00 63.81 303 ARG A CA 1
ATOM 2397 C C . ARG A 1 303 ? 22.426 -10.084 -25.030 1.00 63.81 303 ARG A C 1
ATOM 2399 O O . ARG A 1 303 ? 23.352 -10.835 -25.328 1.00 63.81 303 ARG A O 1
ATOM 2406 N N . SER A 1 304 ? 22.586 -8.763 -24.942 1.00 58.88 304 SER A N 1
ATOM 2407 C CA . SER A 1 304 ? 23.867 -8.091 -25.235 1.00 58.88 304 SER A CA 1
ATOM 2408 C C . SER A 1 304 ? 25.013 -8.557 -24.325 1.00 58.88 304 SER A C 1
ATOM 2410 O O . SER A 1 304 ? 26.160 -8.616 -24.763 1.00 58.88 304 SER A O 1
ATOM 2412 N N . ARG A 1 305 ? 24.711 -8.980 -23.092 1.00 55.09 305 ARG A N 1
ATOM 2413 C CA . ARG A 1 305 ? 25.706 -9.489 -22.132 1.00 55.09 305 ARG A CA 1
ATOM 2414 C C . ARG A 1 305 ? 26.218 -10.886 -22.483 1.00 55.09 305 ARG A C 1
ATOM 2416 O O . ARG A 1 305 ? 27.428 -11.094 -22.510 1.00 55.09 305 ARG A O 1
ATOM 2423 N N . HIS A 1 306 ? 25.322 -11.776 -22.917 1.00 57.34 306 HIS A N 1
ATOM 2424 C CA . HIS A 1 306 ? 25.686 -13.122 -23.376 1.00 57.34 306 HIS A CA 1
ATOM 2425 C C . HIS A 1 306 ? 26.654 -13.081 -24.573 1.00 57.34 306 HIS A C 1
ATOM 2427 O O . HIS A 1 306 ? 27.585 -13.882 -24.651 1.00 57.34 306 HIS A O 1
ATOM 2433 N N . GLY A 1 307 ? 26.481 -12.114 -25.482 1.00 54.09 307 GLY A N 1
ATOM 2434 C CA . GLY A 1 307 ? 27.387 -11.918 -26.620 1.00 54.09 307 GLY A CA 1
ATOM 2435 C C . GLY A 1 307 ? 28.778 -11.405 -26.226 1.00 54.09 307 GLY A C 1
ATOM 2436 O O . GLY A 1 307 ? 29.778 -11.853 -26.783 1.00 54.09 307 GLY A O 1
ATOM 2437 N N . ILE A 1 308 ? 28.865 -10.508 -25.237 1.00 52.16 308 ILE A N 1
ATOM 2438 C CA . ILE A 1 308 ? 30.141 -9.936 -24.769 1.00 52.16 308 ILE A CA 1
ATOM 2439 C C . ILE A 1 308 ? 30.938 -10.952 -23.931 1.00 52.16 308 ILE A C 1
ATOM 2441 O O . ILE A 1 308 ? 32.164 -11.000 -24.036 1.00 52.16 308 ILE A O 1
ATOM 2445 N N . SER A 1 309 ? 30.265 -11.790 -23.136 1.00 52.19 309 SER A N 1
ATOM 2446 C CA . SER A 1 309 ? 30.913 -12.840 -22.333 1.00 52.19 309 SER A CA 1
ATOM 2447 C C . SER A 1 309 ? 31.522 -13.943 -23.220 1.00 52.19 309 SER A C 1
ATOM 2449 O O . SER A 1 309 ? 32.652 -14.373 -22.992 1.00 52.19 309 SER A O 1
ATOM 2451 N N . SER A 1 310 ? 30.848 -14.308 -24.322 1.00 48.34 310 SER A N 1
ATOM 2452 C CA . SER A 1 310 ? 31.370 -15.262 -25.317 1.00 48.34 310 SER A CA 1
ATOM 2453 C C . SER A 1 310 ? 32.602 -14.758 -26.080 1.00 48.34 310 SER A C 1
ATOM 2455 O O . SER A 1 310 ? 33.382 -15.579 -26.550 1.00 48.34 310 SER A O 1
ATOM 2457 N N . MET A 1 311 ? 32.791 -13.441 -26.216 1.00 42.16 311 MET A N 1
ATOM 2458 C CA . MET A 1 311 ? 33.961 -12.852 -26.888 1.00 42.16 311 MET A CA 1
ATOM 2459 C C . MET A 1 311 ? 35.190 -12.713 -25.979 1.00 42.16 311 MET A C 1
ATOM 2461 O O . MET A 1 311 ? 36.287 -12.502 -26.482 1.00 42.16 311 MET A O 1
ATOM 2465 N N . LYS A 1 312 ? 35.035 -12.816 -24.652 1.00 47.03 312 LYS A N 1
ATOM 2466 C CA . LYS A 1 312 ? 36.159 -12.779 -23.696 1.00 47.03 312 LYS A CA 1
ATOM 2467 C C . LYS A 1 312 ? 36.723 -14.163 -23.354 1.00 47.03 312 LYS A C 1
ATOM 2469 O O . LYS A 1 312 ? 37.753 -14.237 -22.692 1.00 47.03 312 LYS A O 1
ATOM 2474 N N . ALA A 1 313 ? 36.045 -15.236 -23.765 1.00 48.25 313 ALA A N 1
ATOM 2475 C CA . ALA A 1 313 ? 36.422 -16.624 -23.484 1.00 48.25 313 ALA A CA 1
ATOM 2476 C C . ALA A 1 313 ? 37.156 -17.326 -24.650 1.00 48.25 313 ALA A C 1
ATOM 2478 O O . ALA A 1 313 ? 37.457 -18.515 -24.550 1.00 48.25 313 ALA A O 1
ATOM 2479 N N . THR A 1 314 ? 37.446 -16.599 -25.731 1.00 42.19 314 THR A N 1
ATOM 2480 C CA . THR A 1 314 ? 38.274 -17.010 -26.883 1.00 42.19 314 THR A CA 1
ATOM 2481 C C . THR A 1 314 ? 39.503 -16.131 -26.975 1.00 42.19 314 THR A C 1
ATOM 2483 O O . THR A 1 314 ? 40.598 -16.683 -27.204 1.00 42.19 314 THR A O 1
#

Sequence (314 aa):
MPSQQRDSRILNLEGLLTAIKDDAEGLSISDTAKSGTTVGLGTLSGRALAAFGGIALRGVENVNIRLRLRSIASQMKQHEDGNIPMPVVADLLELQRVGLYSDAVRNKAWVLIVELLYAGQWSKISDVVFQWPVVELQLFLRELAAYKITGWTLMPRPDIPTSHRAAKLNDAFCNIILEILKAEPFVVHDIINLRDMLWLQGSNIQDVNLGRATLTESFSVYFDRLTPPEQDVHNTDPELYTVMLQYLATGRVEYTRLVVEYIIDRLRSILSQATFNIPIDTARRDPQSIVTLLDFVYHFSARSRHGISSMKAT

Organism: NCBI:txid1940300

Secondary structure (DSSP, 8-state):
--HHHHHHHHHHHHHHHHHHHHHHHHHHGGG---------TTHHHHHHHHHHHHHHHHHHHHHHHHHHHHHHHHHHHH-TTS---HHHHHHHHHHH-TTTS-HHHHHHHHHHHHHHHHTT-HHHHHHHHTTS-HHHHHHHHHHHHHHHHTTTTTSSS--PPPHHHHHHHHHHHHHHHHHHHHH-HHHHHHHS-HHHHHHHT-TT---GGGGG--HHHHHHHHHHHHS--GGGGGG--HHHHHHHHHHHHHS-HHHHHHHHHHHHHHHHHHHTTS-----HHHHTT-HHHHHHHHHHHHHHHHHHHHHHHHHH--

Radius of gyration: 24.53 Å; chains: 1; bounding box: 68×54×70 Å

pLDDT: mean 74.61, std 16.61, range [38.59, 97.19]